Protein AF-A0A0L6WT38-F1 (afdb_monomer_lite)

Secondary structure (DSSP, 8-state):
----PPPPPP---------HHHHHHHTTS--SS-SSSTTTSSTTS-HHHHHHHHHHHHHHHHHHHHHHHHHHHHHHSSS--HHHHHHTS--PPS-----EE-S-TT-SSP-EE--HHHHHHHHHHHHHHHHHTTTTS-HHHHHHHHHHHHHH---PPPHHHHHHHTSPPPHHHHHHHHHHS-TTS---SS---------

Structure (mmCIF, N/CA/C/O backbone):
data_AF-A0A0L6WT38-F1
#
_entry.id   AF-A0A0L6WT38-F1
#
loop_
_atom_site.group_PDB
_atom_site.id
_atom_site.type_symbol
_atom_site.label_atom_id
_atom_site.label_alt_id
_atom_site.label_comp_id
_atom_site.label_asym_id
_atom_site.label_entity_id
_atom_site.label_seq_id
_atom_site.pdbx_PDB_ins_code
_atom_site.Cartn_x
_atom_site.Cartn_y
_atom_site.Cartn_z
_atom_site.occupancy
_atom_site.B_iso_or_equiv
_atom_site.auth_seq_id
_atom_site.auth_comp_id
_atom_site.auth_asym_id
_atom_site.auth_atom_id
_atom_site.pdbx_PDB_model_num
ATOM 1 N N . MET A 1 1 ? 57.069 20.874 -48.179 1.00 45.75 1 MET A N 1
ATOM 2 C CA . MET A 1 1 ? 56.516 20.360 -46.910 1.00 45.75 1 MET A CA 1
ATOM 3 C C . MET A 1 1 ? 56.573 21.471 -45.878 1.00 45.75 1 MET A C 1
ATOM 5 O O . MET A 1 1 ? 57.648 21.687 -45.360 1.00 45.75 1 MET A O 1
ATOM 9 N N . HIS A 1 2 ? 55.486 22.200 -45.630 1.00 37.19 2 HIS A N 1
ATOM 10 C CA . HIS A 1 2 ? 55.285 22.967 -44.392 1.00 37.19 2 HIS A CA 1
ATOM 11 C C . HIS A 1 2 ? 53.802 23.339 -44.335 1.00 37.19 2 HIS A C 1
ATOM 13 O O . HIS A 1 2 ? 53.350 24.235 -45.041 1.00 37.19 2 HIS A O 1
ATOM 19 N N . ALA A 1 3 ? 53.039 22.564 -43.566 1.00 41.69 3 ALA A N 1
ATOM 20 C CA . ALA A 1 3 ? 51.620 22.777 -43.338 1.00 41.69 3 ALA A CA 1
ATOM 21 C C . ALA A 1 3 ? 51.415 23.390 -41.945 1.00 41.69 3 ALA A C 1
ATOM 23 O O . ALA A 1 3 ? 51.929 22.871 -40.959 1.00 41.69 3 ALA A O 1
ATOM 24 N N . LEU A 1 4 ? 50.695 24.514 -41.944 1.00 39.41 4 LEU A N 1
ATOM 25 C CA . LEU A 1 4 ? 49.763 25.040 -40.938 1.00 39.41 4 LEU A CA 1
ATOM 26 C C . LEU A 1 4 ? 50.055 24.758 -39.452 1.00 39.41 4 LEU A C 1
ATOM 28 O O . LEU A 1 4 ? 49.762 23.690 -38.922 1.00 39.41 4 LEU A O 1
ATOM 32 N N . VAL A 1 5 ? 50.517 25.807 -38.766 1.00 50.69 5 VAL A N 1
ATOM 33 C CA . VAL A 1 5 ? 50.502 25.926 -37.303 1.00 50.69 5 VAL A CA 1
ATOM 34 C C . VAL A 1 5 ? 49.126 26.427 -36.854 1.00 50.69 5 VAL A C 1
ATOM 36 O O . VAL A 1 5 ? 48.581 27.390 -37.391 1.00 50.69 5 VAL A O 1
ATOM 39 N N . ILE A 1 6 ? 48.586 25.718 -35.868 1.00 43.34 6 ILE A N 1
ATOM 40 C CA . ILE A 1 6 ? 47.275 25.850 -35.232 1.00 43.34 6 ILE A CA 1
ATOM 41 C C . ILE A 1 6 ? 47.140 27.197 -34.501 1.00 43.34 6 ILE A C 1
ATOM 43 O O . ILE A 1 6 ? 48.012 27.583 -33.723 1.00 43.34 6 ILE A O 1
ATOM 47 N N . GLN A 1 7 ? 46.015 27.884 -34.719 1.00 44.38 7 GLN A N 1
ATOM 48 C CA . GLN A 1 7 ? 45.556 29.008 -33.899 1.00 44.38 7 GLN A CA 1
ATOM 49 C C . GLN A 1 7 ? 45.083 28.496 -32.530 1.00 44.38 7 GLN A C 1
ATOM 51 O O . GLN A 1 7 ? 44.132 27.722 -32.460 1.00 44.38 7 GLN A O 1
ATOM 56 N N . ASN A 1 8 ? 45.709 28.963 -31.447 1.00 44.06 8 ASN A N 1
ATOM 57 C CA . ASN A 1 8 ? 45.186 28.833 -30.085 1.00 44.06 8 ASN A CA 1
ATOM 58 C C . ASN A 1 8 ? 44.597 30.181 -29.649 1.00 44.06 8 ASN A C 1
ATOM 60 O O . ASN A 1 8 ? 45.303 31.188 -29.604 1.00 44.06 8 ASN A O 1
ATOM 64 N N . PHE A 1 9 ? 43.296 30.184 -29.359 1.00 43.75 9 PHE A N 1
ATOM 65 C CA . PHE A 1 9 ? 42.554 31.325 -28.825 1.00 43.75 9 PHE A CA 1
ATOM 66 C C . PHE A 1 9 ? 42.898 31.574 -27.346 1.00 43.75 9 PHE A C 1
ATOM 68 O O . PHE A 1 9 ? 43.049 30.610 -26.590 1.00 43.75 9 PHE A O 1
ATOM 75 N N . PRO A 1 10 ? 42.978 32.843 -26.904 1.00 49.19 10 PRO A N 1
ATOM 76 C CA . PRO A 1 10 ? 43.143 33.173 -25.502 1.00 49.19 10 PRO A CA 1
ATOM 77 C C . PRO A 1 10 ? 41.838 32.964 -24.728 1.00 49.19 10 PRO A C 1
ATOM 79 O O . PRO A 1 10 ? 40.749 33.370 -25.129 1.00 49.19 10 PRO A O 1
ATOM 82 N N . SER A 1 11 ? 42.012 32.331 -23.577 1.00 51.78 11 SER A N 1
ATOM 83 C CA . SER A 1 11 ? 41.116 32.299 -22.435 1.00 51.78 11 SER A CA 1
ATOM 84 C C . SER A 1 11 ? 40.762 33.713 -21.975 1.00 51.78 11 SER A C 1
ATOM 86 O O . SER A 1 11 ? 41.611 34.381 -21.384 1.00 51.78 11 SER A O 1
ATOM 88 N N . ASP A 1 12 ? 39.508 34.121 -22.166 1.00 41.53 12 ASP A N 1
ATOM 89 C CA . ASP A 1 12 ? 38.945 35.262 -21.457 1.00 41.53 12 ASP A CA 1
ATOM 90 C C . ASP A 1 12 ? 37.667 34.903 -20.703 1.00 41.53 12 ASP A C 1
ATOM 92 O O . ASP A 1 12 ? 36.803 34.137 -21.130 1.00 41.53 12 ASP A O 1
ATOM 96 N N . ARG A 1 13 ? 37.646 35.434 -19.487 1.00 50.28 13 ARG A N 1
ATOM 97 C CA . ARG A 1 13 ? 36.791 35.095 -18.362 1.00 50.28 13 ARG A CA 1
ATOM 98 C C . ARG A 1 13 ? 35.374 35.616 -18.589 1.00 50.28 13 ARG A C 1
ATOM 100 O O . ARG A 1 13 ? 35.122 36.802 -18.399 1.00 50.28 13 ARG A O 1
ATOM 107 N N . PHE A 1 14 ? 34.418 34.728 -18.840 1.00 40.91 14 PHE A N 1
ATOM 108 C CA . PHE A 1 14 ? 33.015 35.026 -18.551 1.00 40.91 14 PHE A CA 1
ATOM 109 C C . PHE A 1 14 ? 32.714 34.667 -17.097 1.00 40.91 14 PHE A C 1
ATOM 111 O O . PHE A 1 14 ? 32.331 33.553 -16.751 1.00 40.91 14 PHE A O 1
ATOM 118 N N . SER A 1 15 ? 32.934 35.653 -16.228 1.00 45.47 15 SER A N 1
ATOM 119 C CA . SER A 1 15 ? 32.428 35.663 -14.860 1.00 45.47 15 SER A CA 1
ATOM 120 C C . SER A 1 15 ? 30.909 35.849 -14.905 1.00 45.47 15 SER A C 1
ATOM 122 O O . SER A 1 15 ? 30.411 36.972 -14.893 1.00 45.47 15 SER A O 1
ATOM 124 N N . VAL A 1 16 ? 30.153 34.752 -14.994 1.00 49.44 16 VAL A N 1
ATOM 125 C CA . VAL A 1 16 ? 28.701 34.770 -14.771 1.00 49.44 16 VAL A CA 1
ATOM 126 C C . VAL A 1 16 ? 28.459 34.484 -13.293 1.00 49.44 16 VAL A C 1
ATOM 128 O O . VAL A 1 16 ? 28.041 33.402 -12.892 1.00 49.44 16 VAL A O 1
ATOM 131 N N . ALA A 1 17 ? 28.744 35.479 -12.456 1.00 46.16 17 ALA A N 1
AT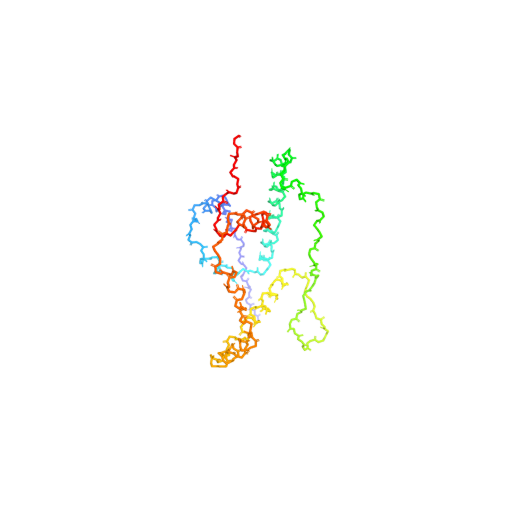OM 132 C CA . ALA A 1 17 ? 28.197 35.537 -11.108 1.00 46.16 17 ALA A CA 1
ATOM 133 C C . ALA A 1 17 ? 26.708 35.904 -11.220 1.00 46.16 17 ALA A C 1
ATOM 135 O O . ALA A 1 17 ? 26.301 37.040 -10.984 1.00 46.16 17 ALA A O 1
ATOM 136 N N . MET A 1 18 ? 25.881 34.944 -11.643 1.00 47.22 18 MET A N 1
ATOM 137 C CA . MET A 1 18 ? 24.440 35.051 -11.462 1.00 47.22 18 MET A CA 1
ATOM 138 C C . MET A 1 18 ? 24.152 34.904 -9.970 1.00 47.22 18 MET A C 1
ATOM 140 O O . MET A 1 18 ? 24.351 33.846 -9.377 1.00 47.22 18 MET A O 1
ATOM 144 N N . ASN A 1 19 ? 23.719 36.008 -9.364 1.00 50.44 19 ASN A N 1
ATOM 145 C CA . ASN A 1 19 ? 23.251 36.086 -7.989 1.00 50.44 19 ASN A CA 1
ATOM 146 C C . ASN A 1 19 ? 22.241 34.962 -7.694 1.00 50.44 19 ASN A C 1
ATOM 148 O O . ASN A 1 19 ? 21.072 35.057 -8.078 1.00 50.44 19 ASN A O 1
ATOM 152 N N . LEU A 1 20 ? 22.669 33.940 -6.941 1.00 51.03 20 LEU A N 1
ATOM 153 C CA . LEU A 1 20 ? 21.794 32.895 -6.387 1.00 51.03 20 LEU A CA 1
ATOM 154 C C . LEU A 1 20 ? 20.618 33.481 -5.576 1.00 51.03 20 LEU A C 1
ATOM 156 O O . LEU A 1 20 ? 19.600 32.817 -5.390 1.00 51.03 20 LEU A O 1
ATOM 160 N N . ASP A 1 21 ? 20.736 34.733 -5.129 1.00 50.84 21 ASP A N 1
ATOM 161 C CA . ASP A 1 21 ? 19.732 35.424 -4.322 1.00 50.84 21 ASP A CA 1
ATOM 162 C C . ASP A 1 21 ? 18.525 35.947 -5.128 1.00 50.84 21 ASP A C 1
ATOM 164 O O . ASP A 1 21 ? 17.452 36.176 -4.572 1.00 50.84 21 ASP A O 1
ATOM 168 N N . VAL A 1 22 ? 18.655 36.097 -6.454 1.00 54.91 22 VAL A N 1
ATOM 169 C CA . VAL A 1 22 ? 17.530 36.499 -7.325 1.00 54.91 22 VAL A CA 1
ATOM 170 C C . VAL A 1 22 ? 16.706 35.279 -7.750 1.00 54.91 22 VAL A C 1
ATOM 172 O O . VAL A 1 22 ? 15.478 35.351 -7.830 1.00 54.91 22 VAL A O 1
ATOM 175 N N . LEU A 1 23 ? 17.357 34.125 -7.934 1.00 52.19 23 LEU A N 1
ATOM 176 C CA . LEU A 1 23 ? 16.679 32.868 -8.265 1.00 52.19 23 LEU A CA 1
ATOM 177 C C . LEU A 1 23 ? 15.902 32.290 -7.070 1.00 52.19 23 LEU A C 1
ATOM 179 O O . LEU A 1 23 ? 14.821 31.736 -7.265 1.00 52.19 23 LEU A O 1
ATOM 183 N N . SER A 1 24 ? 16.375 32.487 -5.832 1.00 57.03 24 SER A N 1
ATOM 184 C CA . SER A 1 24 ? 15.633 32.071 -4.631 1.00 57.03 24 SER A CA 1
ATOM 185 C C . SER A 1 24 ? 14.362 32.907 -4.403 1.00 57.03 24 SER A C 1
ATOM 187 O O . SER A 1 24 ? 13.332 32.364 -4.000 1.00 57.03 24 SER A O 1
ATOM 189 N N . LYS A 1 25 ? 14.396 34.209 -4.729 1.00 50.56 25 LYS A N 1
ATOM 190 C CA . LYS A 1 25 ? 13.254 35.130 -4.580 1.00 50.56 25 LYS A CA 1
ATOM 191 C C . LYS A 1 25 ? 12.190 34.951 -5.666 1.00 50.56 25 LYS A C 1
ATOM 193 O O . LYS A 1 25 ? 11.003 35.067 -5.368 1.00 50.56 25 LYS A O 1
ATOM 198 N N . LEU A 1 26 ? 12.568 34.574 -6.890 1.00 45.59 26 LEU A N 1
ATOM 199 C CA . LEU A 1 26 ? 11.599 34.245 -7.948 1.00 45.59 26 LEU A CA 1
ATOM 200 C C . LEU A 1 26 ? 10.889 32.898 -7.728 1.00 45.59 26 LEU A C 1
ATOM 202 O O . LEU A 1 26 ? 9.782 32.696 -8.225 1.00 45.59 26 LEU A O 1
ATOM 206 N N . GLN A 1 27 ? 11.462 32.001 -6.922 1.00 50.03 27 GLN A N 1
ATOM 207 C CA . GLN A 1 27 ? 10.857 30.705 -6.606 1.00 50.03 27 GLN A CA 1
ATOM 208 C C . GLN A 1 27 ? 9.684 30.797 -5.607 1.00 50.03 27 GLN A C 1
ATOM 210 O O . GLN A 1 27 ? 8.955 29.815 -5.432 1.00 50.03 27 GLN A O 1
ATOM 215 N N . PHE A 1 28 ? 9.467 31.962 -4.980 1.00 46.44 28 PHE A N 1
ATOM 216 C CA . PHE A 1 28 ? 8.419 32.157 -3.972 1.00 46.44 28 PHE A CA 1
ATOM 217 C C . PHE A 1 28 ? 7.107 32.750 -4.524 1.00 46.44 28 PHE A C 1
ATOM 219 O O . PHE A 1 28 ? 6.070 32.591 -3.888 1.00 46.44 28 PHE A O 1
ATOM 226 N N . CYS A 1 29 ? 7.106 33.362 -5.717 1.00 46.22 29 CYS A N 1
ATOM 227 C CA . CYS A 1 29 ? 5.926 34.076 -6.241 1.00 46.22 29 CYS A CA 1
ATOM 228 C C . CYS A 1 29 ? 5.141 33.348 -7.349 1.00 46.22 29 CYS A C 1
ATOM 230 O O . CYS A 1 29 ? 4.104 33.843 -7.776 1.00 46.22 29 CYS A O 1
ATOM 232 N N . LEU A 1 30 ? 5.584 32.175 -7.816 1.00 39.69 30 LEU A N 1
ATOM 233 C CA . LEU A 1 30 ? 4.927 31.444 -8.912 1.00 39.69 30 LEU A CA 1
ATOM 234 C C . LEU A 1 30 ? 4.611 29.994 -8.521 1.00 39.69 30 LEU A C 1
ATOM 236 O O . LEU A 1 30 ? 5.247 29.038 -8.964 1.00 39.69 30 LEU A O 1
ATOM 240 N N . ARG A 1 31 ? 3.582 29.816 -7.693 1.00 48.06 31 ARG A N 1
ATOM 241 C CA . ARG A 1 31 ? 2.834 28.554 -7.583 1.00 48.06 31 ARG A CA 1
ATOM 242 C C . ARG A 1 31 ? 1.357 28.930 -7.714 1.00 48.06 31 ARG A C 1
ATOM 244 O O . ARG A 1 31 ? 0.828 29.481 -6.755 1.00 48.06 31 ARG A O 1
ATOM 251 N N . PRO A 1 32 ? 0.722 28.731 -8.889 1.00 46.59 32 PRO A N 1
ATOM 252 C CA . PRO A 1 32 ? 0.353 27.381 -9.321 1.00 46.59 32 PRO A CA 1
ATOM 253 C C . PRO A 1 32 ? 0.223 27.225 -10.859 1.00 46.59 32 PRO A C 1
ATOM 255 O O . PRO A 1 32 ? -0.876 27.053 -11.373 1.00 46.59 32 PRO A O 1
ATOM 258 N N . PHE A 1 33 ? 1.320 27.276 -11.624 1.00 41.94 33 PHE A N 1
ATOM 259 C CA . PHE A 1 33 ? 1.267 26.966 -13.072 1.00 41.94 33 PHE A CA 1
ATOM 260 C C . PHE A 1 33 ? 2.517 26.230 -13.588 1.00 41.94 33 PHE A C 1
ATOM 262 O O . PHE A 1 33 ? 2.942 26.392 -14.725 1.00 41.94 33 PHE A O 1
ATOM 269 N N . ALA A 1 34 ? 3.151 25.427 -12.730 1.00 46.84 34 ALA A N 1
ATOM 270 C CA . ALA A 1 34 ? 4.440 24.788 -13.009 1.00 46.84 34 ALA A CA 1
ATOM 271 C C . ALA A 1 34 ? 4.356 23.254 -12.970 1.00 46.84 34 ALA A C 1
ATOM 273 O O . ALA A 1 34 ? 5.152 22.609 -12.290 1.00 46.84 34 ALA A O 1
ATOM 274 N N . ILE A 1 35 ? 3.380 22.675 -13.676 1.00 47.69 35 ILE A N 1
ATOM 275 C CA . ILE A 1 35 ? 3.320 21.218 -13.900 1.00 47.69 35 ILE A CA 1
ATOM 276 C C . ILE A 1 35 ? 3.965 20.829 -15.249 1.00 47.69 35 ILE A C 1
ATOM 278 O O . ILE A 1 35 ? 4.360 19.687 -15.407 1.00 47.69 35 ILE A O 1
ATOM 282 N N . GLY A 1 36 ? 4.185 21.764 -16.187 1.00 45.34 36 GLY A N 1
ATOM 283 C CA . GLY A 1 36 ? 4.662 21.417 -17.540 1.00 45.34 36 GLY A CA 1
ATOM 284 C C . GLY A 1 36 ? 6.136 21.683 -17.885 1.00 45.34 36 GLY A C 1
ATOM 285 O O . GLY A 1 36 ? 6.605 21.171 -18.891 1.00 45.34 36 GLY A O 1
ATOM 286 N N . VAL A 1 37 ? 6.880 22.488 -17.112 1.00 45.69 37 VAL A N 1
ATOM 287 C CA . VAL A 1 37 ? 8.208 22.991 -17.560 1.00 45.69 37 VAL A CA 1
ATOM 288 C C . VAL A 1 37 ? 9.393 22.244 -16.936 1.00 45.69 37 VAL A C 1
ATOM 290 O O . VAL A 1 37 ? 10.505 22.309 -17.447 1.00 45.69 37 VAL A O 1
ATOM 293 N N . LYS A 1 38 ? 9.190 21.504 -15.839 1.00 49.62 38 LYS A N 1
ATOM 294 C CA . LYS A 1 38 ? 10.301 20.810 -15.164 1.00 49.62 38 LYS A CA 1
ATOM 295 C C . LYS A 1 38 ? 10.816 19.598 -15.934 1.00 49.62 38 LYS A C 1
ATOM 297 O O . LYS A 1 38 ? 12.005 19.313 -15.849 1.00 49.62 38 LYS A O 1
ATOM 302 N N . ASP A 1 39 ? 9.951 18.946 -16.701 1.00 51.97 39 ASP A N 1
ATOM 303 C CA . ASP A 1 39 ? 10.309 17.702 -17.383 1.00 51.97 39 ASP A CA 1
ATOM 304 C C . ASP A 1 39 ? 11.085 17.961 -18.685 1.00 51.97 39 ASP A C 1
ATOM 306 O O . ASP A 1 39 ? 11.897 17.139 -19.080 1.00 51.97 39 ASP A O 1
ATOM 310 N N . LEU A 1 40 ? 10.932 19.141 -19.300 1.00 53.06 40 LEU A N 1
ATOM 311 C CA . LEU A 1 40 ? 11.589 19.491 -20.569 1.00 53.06 40 LEU A CA 1
ATOM 312 C C . LEU A 1 40 ? 13.032 20.011 -20.432 1.00 53.06 40 LEU A C 1
ATOM 314 O O . LEU A 1 40 ? 13.747 20.053 -21.425 1.00 53.06 40 LEU A O 1
ATOM 318 N N . VAL A 1 41 ? 13.483 20.412 -19.237 1.00 55.12 41 VAL A N 1
ATOM 319 C CA . VAL A 1 41 ? 14.828 21.009 -19.038 1.00 55.12 41 VAL A CA 1
ATOM 320 C C . VAL A 1 41 ? 15.845 19.998 -18.482 1.00 55.12 41 VAL A C 1
ATOM 322 O O . VAL A 1 41 ? 17.038 20.276 -18.420 1.00 55.12 41 VAL A O 1
ATOM 325 N N . LEU A 1 42 ? 15.404 18.801 -18.085 1.00 55.12 42 LEU A N 1
ATOM 326 C CA . LEU A 1 42 ? 16.275 17.796 -17.461 1.00 55.12 42 LEU A CA 1
ATOM 327 C C . LEU A 1 42 ? 16.868 16.778 -18.446 1.00 55.12 42 LEU A C 1
ATOM 329 O O . LEU A 1 42 ? 17.752 16.014 -18.051 1.00 55.12 42 LEU A O 1
ATOM 333 N N . ASP A 1 43 ? 16.449 16.780 -19.710 1.00 59.03 43 ASP A N 1
ATOM 334 C CA . ASP A 1 43 ? 16.934 15.801 -20.690 1.00 59.03 43 ASP A CA 1
ATOM 335 C C . ASP A 1 43 ? 18.335 16.127 -21.237 1.00 59.03 43 ASP A C 1
ATOM 337 O O . ASP A 1 43 ? 19.061 15.212 -21.613 1.00 59.03 43 ASP A O 1
ATOM 341 N N . GLU A 1 44 ? 18.785 17.386 -21.168 1.00 66.31 44 GLU A N 1
ATOM 342 C CA . GLU A 1 44 ? 20.125 17.801 -21.635 1.00 66.31 44 GLU A CA 1
ATOM 343 C C . GLU A 1 44 ? 21.206 17.801 -20.536 1.00 66.31 44 GLU A C 1
ATOM 345 O O . GLU A 1 44 ? 22.371 18.116 -20.782 1.00 66.31 44 GLU A O 1
ATOM 350 N N . VAL A 1 45 ? 20.843 17.453 -19.300 1.00 73.19 45 VAL A N 1
ATOM 351 C CA . VAL A 1 45 ? 21.755 17.494 -18.150 1.00 73.19 45 VAL A CA 1
ATOM 352 C C . VAL A 1 45 ? 22.531 16.179 -18.045 1.00 73.19 45 VAL A C 1
ATOM 354 O O . VAL A 1 45 ? 21.925 15.105 -18.012 1.00 73.19 45 VAL A O 1
ATOM 357 N N . SER A 1 46 ? 23.864 16.273 -17.940 1.00 77.50 46 SER A N 1
ATOM 358 C CA . SER A 1 46 ? 24.764 15.127 -17.731 1.00 77.50 46 SER A CA 1
ATOM 359 C C . SER A 1 46 ? 24.316 14.280 -16.532 1.00 77.50 46 SER A C 1
ATOM 361 O O . SER A 1 46 ? 23.945 14.821 -15.485 1.00 77.50 46 SER A O 1
ATOM 363 N N . ASP A 1 47 ? 24.385 12.954 -16.664 1.00 80.19 47 ASP A N 1
ATOM 364 C CA . ASP A 1 47 ? 23.992 12.000 -15.618 1.00 80.19 47 ASP A CA 1
ATOM 365 C C . ASP A 1 47 ? 24.708 12.262 -14.280 1.00 80.19 47 ASP A C 1
ATOM 367 O O . ASP A 1 47 ? 24.113 12.118 -13.210 1.00 80.19 47 ASP A O 1
ATOM 371 N N . GLU A 1 48 ? 25.946 12.760 -14.330 1.00 81.69 48 GLU A N 1
ATOM 372 C CA . GLU A 1 48 ? 26.724 13.141 -13.145 1.00 81.69 48 GLU A CA 1
ATOM 373 C C . GLU A 1 48 ? 26.073 14.297 -12.367 1.00 81.69 48 GLU A C 1
ATOM 375 O O . GLU A 1 48 ? 26.011 14.296 -11.135 1.00 81.69 48 GLU A O 1
ATOM 380 N N . GLN A 1 49 ? 25.537 15.292 -13.076 1.00 82.12 49 GLN A N 1
ATOM 381 C CA . GLN A 1 49 ? 24.885 16.447 -12.456 1.00 82.12 49 GLN A CA 1
ATOM 382 C C . GLN A 1 49 ? 23.542 16.055 -11.827 1.00 82.12 49 GLN A C 1
ATOM 384 O O . GLN A 1 49 ? 23.195 16.553 -10.750 1.00 82.12 49 GLN A O 1
ATOM 389 N N . LYS A 1 50 ? 22.816 15.117 -12.454 1.00 78.75 50 LYS A N 1
ATOM 390 C CA . LYS A 1 50 ? 21.581 14.535 -11.904 1.00 78.75 50 LYS A CA 1
ATOM 391 C C . LYS A 1 50 ? 21.858 13.803 -10.590 1.00 78.75 50 LYS A C 1
ATOM 393 O O . LYS A 1 50 ? 21.131 14.003 -9.614 1.00 78.75 50 LYS A O 1
ATOM 398 N N . GLU A 1 51 ? 22.939 13.025 -10.530 1.00 83.81 51 GLU A N 1
ATOM 399 C CA . GLU A 1 51 ? 23.345 12.313 -9.315 1.00 83.81 51 GLU A CA 1
ATOM 400 C C . GLU A 1 51 ? 23.721 13.273 -8.173 1.00 83.81 51 GLU A C 1
ATOM 402 O O . GLU A 1 51 ? 23.271 13.103 -7.034 1.00 83.81 51 GLU A O 1
ATOM 407 N N . ILE A 1 52 ? 24.488 14.329 -8.464 1.00 86.25 52 ILE A N 1
ATOM 408 C CA . ILE A 1 52 ? 24.854 15.347 -7.466 1.00 86.25 52 ILE A CA 1
ATOM 409 C C . ILE A 1 52 ? 23.601 16.030 -6.904 1.00 86.25 52 ILE A C 1
ATOM 411 O O . ILE A 1 52 ? 23.448 16.138 -5.682 1.00 86.25 52 ILE A O 1
ATOM 415 N N . PHE A 1 53 ? 22.684 16.464 -7.773 1.00 85.44 53 PHE A N 1
ATOM 416 C CA . PHE A 1 53 ? 21.445 17.118 -7.354 1.00 85.44 53 PHE A CA 1
ATOM 417 C C . PHE A 1 53 ? 20.580 16.198 -6.484 1.00 85.44 53 PHE A C 1
ATOM 419 O O . PHE A 1 53 ? 20.065 16.621 -5.443 1.00 85.44 53 PHE A O 1
ATOM 426 N N . PHE A 1 54 ? 20.470 14.924 -6.862 1.00 80.25 54 PHE A N 1
ATOM 427 C CA . PHE A 1 54 ? 19.749 13.920 -6.089 1.00 80.25 54 PHE A CA 1
ATOM 428 C C . PHE A 1 54 ? 20.347 13.743 -4.688 1.00 80.25 54 PHE A C 1
ATOM 430 O O . PHE A 1 54 ? 19.630 13.841 -3.689 1.00 80.25 54 PHE A O 1
ATOM 437 N N . ASN A 1 55 ? 21.666 13.568 -4.591 1.00 81.81 55 ASN A N 1
ATOM 438 C CA . ASN A 1 55 ? 22.363 13.415 -3.314 1.00 81.81 55 ASN A CA 1
ATOM 439 C C . ASN A 1 55 ? 22.175 14.636 -2.399 1.00 81.81 55 ASN A C 1
ATOM 441 O O . ASN A 1 55 ? 21.950 14.486 -1.193 1.00 81.81 55 ASN A O 1
ATOM 445 N N . LEU A 1 56 ? 22.219 15.849 -2.957 1.00 84.19 56 LEU A N 1
ATOM 446 C CA . LEU A 1 56 ? 21.952 17.083 -2.215 1.00 84.19 56 LEU A CA 1
ATOM 447 C C . LEU A 1 56 ? 20.501 17.155 -1.723 1.00 84.19 56 LEU A C 1
ATOM 449 O O . LEU A 1 56 ? 20.267 17.471 -0.553 1.00 84.19 56 LEU A O 1
ATOM 453 N N . SER A 1 57 ? 19.536 16.807 -2.578 1.00 82.50 57 SER A N 1
ATOM 454 C CA . SER A 1 57 ? 18.116 16.754 -2.213 1.00 82.50 57 SER A CA 1
ATOM 455 C C . SER A 1 57 ? 17.862 15.761 -1.074 1.00 82.50 57 SER A C 1
ATOM 457 O O . SER A 1 57 ? 17.210 16.094 -0.084 1.00 82.50 57 SER A O 1
ATOM 459 N N . GLN A 1 58 ? 18.471 14.574 -1.136 1.00 81.06 58 GLN A N 1
ATOM 460 C CA . GLN A 1 58 ? 18.350 13.553 -0.093 1.00 81.06 58 GLN A CA 1
ATOM 461 C C . GLN A 1 58 ? 18.920 14.008 1.254 1.00 81.06 58 GLN A C 1
ATOM 463 O O . GLN A 1 58 ? 18.308 13.778 2.305 1.00 81.06 58 GLN A O 1
ATOM 468 N N . ARG A 1 59 ? 20.072 14.691 1.243 1.00 82.19 59 ARG A N 1
ATOM 469 C CA . ARG A 1 59 ? 20.671 15.269 2.456 1.00 82.19 59 ARG A CA 1
ATOM 470 C C . ARG A 1 59 ? 19.769 16.333 3.069 1.00 82.19 59 ARG A C 1
ATOM 472 O O . ARG A 1 59 ? 19.533 16.293 4.276 1.00 82.19 59 ARG A O 1
ATOM 479 N N . LYS A 1 60 ? 19.227 17.231 2.242 1.00 86.38 60 LYS A N 1
ATOM 480 C CA . LYS A 1 60 ? 18.307 18.283 2.687 1.00 86.38 60 LYS A CA 1
ATOM 481 C C . LYS A 1 60 ? 17.043 17.692 3.308 1.00 86.38 60 LYS A C 1
ATOM 483 O O . LYS A 1 60 ? 16.757 17.972 4.465 1.00 86.38 60 LYS A O 1
ATOM 488 N N . ASN A 1 61 ? 16.388 16.760 2.614 1.00 80.31 61 ASN A N 1
ATOM 489 C CA . ASN A 1 61 ? 15.207 16.063 3.127 1.00 80.31 61 ASN A CA 1
ATOM 490 C C . ASN A 1 61 ? 15.487 15.355 4.461 1.00 80.31 61 ASN A C 1
ATOM 492 O O . ASN A 1 61 ? 14.636 15.323 5.347 1.00 80.31 61 ASN A O 1
ATOM 496 N N . SER A 1 62 ? 16.677 14.767 4.615 1.00 84.38 62 SER A N 1
ATOM 497 C CA . SER A 1 62 ? 17.075 14.107 5.861 1.00 84.38 62 SER A CA 1
ATOM 498 C C . SER A 1 62 ? 17.280 15.101 7.002 1.00 84.38 62 SER A C 1
ATOM 500 O O . SER A 1 62 ? 16.909 14.795 8.134 1.00 84.38 62 SER A O 1
ATOM 502 N N . SER A 1 63 ? 17.843 16.279 6.720 1.00 90.50 63 SER A N 1
ATOM 503 C CA . SER A 1 63 ? 17.963 17.363 7.700 1.00 90.50 63 SER A CA 1
ATOM 504 C C . SER A 1 63 ? 16.587 17.873 8.119 1.00 90.50 63 SER A C 1
ATOM 506 O O . SER A 1 63 ? 16.265 17.843 9.304 1.00 90.50 63 SER A O 1
ATOM 508 N N . ASP A 1 64 ? 15.738 18.214 7.147 1.00 91.12 64 ASP A N 1
ATOM 509 C CA . ASP A 1 64 ? 14.398 18.757 7.383 1.00 91.12 64 ASP A CA 1
ATOM 510 C C . ASP A 1 64 ? 13.541 17.783 8.210 1.00 91.12 64 ASP A C 1
ATOM 512 O O . ASP A 1 64 ? 12.848 18.179 9.147 1.00 91.12 64 ASP A O 1
ATOM 516 N N . LYS A 1 65 ? 13.637 16.473 7.934 1.00 86.12 65 LYS A N 1
ATOM 517 C CA . LYS A 1 65 ? 12.975 15.430 8.737 1.00 86.12 65 LYS A CA 1
ATOM 518 C C . LYS A 1 65 ? 13.441 15.436 10.191 1.00 86.12 65 LYS A C 1
ATOM 520 O O . LYS A 1 65 ? 12.607 15.334 11.087 1.00 86.12 65 LYS A O 1
ATOM 525 N N . ARG A 1 66 ? 14.750 15.548 10.443 1.00 90.12 66 ARG A N 1
ATOM 526 C CA . ARG A 1 66 ? 15.290 15.590 11.813 1.00 90.12 66 ARG A CA 1
ATOM 527 C C . ARG A 1 66 ? 14.820 16.835 12.549 1.00 90.12 66 ARG A C 1
ATOM 529 O O . ARG A 1 66 ? 14.464 16.737 13.718 1.00 90.12 66 ARG A O 1
ATOM 536 N N . ASP A 1 67 ? 14.795 17.979 11.879 1.00 94.12 67 ASP A N 1
ATOM 537 C CA . ASP A 1 67 ? 14.380 19.233 12.501 1.00 94.12 67 ASP A CA 1
ATOM 538 C C . ASP A 1 67 ? 12.876 19.249 12.788 1.00 94.12 67 ASP A C 1
ATOM 540 O O . ASP A 1 67 ? 12.476 19.609 13.894 1.00 94.12 67 ASP A O 1
ATOM 544 N N . ASN A 1 68 ? 12.051 18.711 11.888 1.00 91.19 68 ASN A N 1
ATOM 545 C CA . ASN A 1 68 ? 10.628 18.490 12.154 1.00 91.19 68 ASN A CA 1
ATOM 546 C C . ASN A 1 68 ? 10.396 17.544 13.339 1.00 91.19 68 ASN A C 1
ATOM 548 O O . ASN A 1 68 ? 9.522 17.805 14.163 1.00 91.19 68 ASN A O 1
ATOM 552 N N . ILE A 1 69 ? 11.190 16.474 13.470 1.00 89.56 69 ILE A N 1
ATOM 553 C CA . ILE A 1 69 ? 11.124 15.580 14.636 1.00 89.56 69 ILE A CA 1
ATOM 554 C C . ILE A 1 69 ? 11.486 16.339 15.917 1.00 89.56 69 ILE A C 1
ATOM 556 O O . ILE A 1 69 ? 10.783 16.192 16.910 1.00 89.56 69 ILE A O 1
ATOM 560 N N . LYS A 1 70 ? 12.525 17.186 15.911 1.00 93.50 70 LYS A N 1
ATOM 561 C CA . LYS A 1 70 ? 12.889 18.009 17.081 1.00 93.50 70 LYS A CA 1
ATOM 562 C C . LYS A 1 70 ? 11.783 18.992 17.457 1.00 93.50 70 LYS A C 1
ATOM 564 O O . LYS A 1 70 ? 11.466 19.112 18.635 1.00 93.50 70 LYS A O 1
ATOM 569 N N . ILE A 1 71 ? 11.205 19.684 16.472 1.00 93.56 71 ILE A N 1
ATOM 570 C CA . ILE A 1 71 ? 10.099 20.628 16.683 1.00 93.56 71 ILE A CA 1
ATOM 571 C C . ILE A 1 71 ? 8.906 19.887 17.280 1.00 93.56 71 ILE A C 1
ATOM 573 O O . ILE A 1 71 ? 8.391 20.296 18.316 1.00 93.56 71 ILE A O 1
ATOM 577 N N . LYS A 1 72 ? 8.523 18.753 16.686 1.00 89.62 72 LYS A N 1
ATOM 578 C CA . LYS A 1 72 ? 7.428 17.927 17.191 1.00 89.62 72 LYS A CA 1
ATOM 579 C C . LYS A 1 72 ? 7.704 17.423 18.601 1.00 89.62 72 LYS A C 1
ATOM 581 O O . LYS A 1 72 ? 6.844 17.535 19.457 1.00 89.62 72 LYS A O 1
ATOM 586 N N . ASN A 1 73 ? 8.917 16.956 18.875 1.00 91.88 73 ASN A N 1
ATOM 587 C CA . ASN A 1 73 ? 9.309 16.518 20.209 1.00 91.88 73 ASN A CA 1
ATOM 588 C C . ASN A 1 73 ? 9.270 17.659 21.236 1.00 91.88 73 ASN A C 1
ATOM 590 O O . ASN A 1 73 ? 8.954 17.421 22.392 1.00 91.88 73 ASN A O 1
ATOM 594 N N . ARG A 1 74 ? 9.572 18.896 20.826 1.00 93.31 74 ARG A N 1
ATOM 595 C CA . ARG A 1 74 ? 9.482 20.074 21.698 1.00 93.31 74 ARG A CA 1
ATOM 596 C C . ARG A 1 74 ? 8.034 20.464 22.002 1.00 93.31 74 ARG A C 1
ATOM 598 O O . ARG A 1 74 ? 7.766 20.891 23.113 1.00 93.31 74 ARG A O 1
ATOM 605 N N . ILE A 1 75 ? 7.133 20.350 21.027 1.00 92.38 75 ILE A N 1
ATOM 606 C CA . ILE A 1 75 ? 5.711 20.699 21.191 1.00 92.38 75 ILE A CA 1
ATOM 607 C C . ILE A 1 75 ? 4.969 19.592 21.955 1.00 92.38 75 ILE A C 1
ATOM 609 O O . ILE A 1 75 ? 4.260 19.863 22.917 1.00 92.38 75 ILE A O 1
ATOM 613 N N . ASP A 1 76 ? 5.167 18.340 21.547 1.00 91.50 76 ASP A N 1
ATOM 614 C CA . ASP A 1 76 ? 4.375 17.191 21.994 1.00 91.50 76 ASP A CA 1
ATOM 615 C C . ASP A 1 76 ? 5.049 16.391 23.124 1.00 91.50 76 ASP A C 1
ATOM 617 O O . ASP A 1 76 ? 4.423 15.510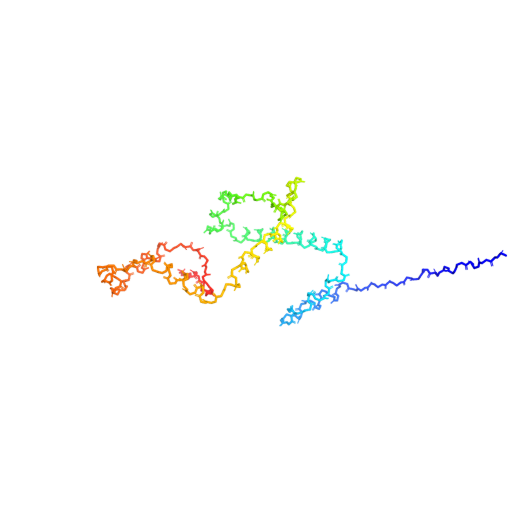 23.713 1.00 91.50 76 ASP A O 1
ATOM 621 N N . GLY A 1 77 ? 6.329 16.640 23.422 1.00 90.12 77 GLY A N 1
ATOM 622 C CA . GLY A 1 77 ? 7.121 15.817 24.346 1.00 90.12 77 GLY A CA 1
ATOM 623 C C . GLY A 1 77 ? 6.690 15.907 25.809 1.00 90.12 77 GLY A C 1
ATOM 624 O O . GLY A 1 77 ? 6.902 14.955 26.559 1.00 90.12 77 GLY A O 1
ATOM 625 N N . GLU A 1 78 ? 6.061 17.014 26.204 1.00 89.06 78 GLU A N 1
ATOM 626 C CA . GLU A 1 78 ? 5.560 17.235 27.568 1.00 89.06 78 GLU A CA 1
ATOM 627 C C . GLU A 1 78 ? 4.102 16.775 27.743 1.00 89.06 78 GLU A C 1
ATOM 629 O O . GLU A 1 78 ? 3.658 16.527 28.862 1.00 89.06 78 GLU A O 1
ATOM 634 N N . THR A 1 79 ? 3.354 16.610 26.643 1.00 88.44 79 THR A N 1
ATOM 635 C CA . THR A 1 79 ? 1.931 16.242 26.679 1.00 88.44 79 THR A CA 1
ATOM 636 C C . THR A 1 79 ? 1.745 14.754 26.382 1.00 88.44 79 THR A C 1
ATOM 638 O O . THR A 1 79 ? 2.250 14.235 25.386 1.00 88.44 79 THR A O 1
ATOM 641 N N . MET A 1 80 ? 0.953 14.056 27.206 1.00 85.94 80 MET A N 1
ATOM 642 C CA . MET A 1 80 ? 0.521 12.678 26.936 1.00 85.94 80 MET A CA 1
ATOM 643 C C . MET A 1 80 ? -0.340 12.623 25.670 1.00 85.94 80 MET A C 1
ATOM 645 O O . MET A 1 80 ? -1.555 12.795 25.700 1.00 85.94 80 MET A O 1
ATOM 649 N N . CYS A 1 81 ? 0.309 12.387 24.535 1.00 86.19 81 CYS A N 1
ATOM 650 C CA . CYS A 1 81 ? -0.309 12.353 23.219 1.00 86.19 81 CYS A CA 1
ATOM 651 C C . CYS A 1 81 ? 0.054 11.061 22.468 1.00 86.19 81 CYS A C 1
ATOM 653 O O . CYS A 1 81 ? 0.911 10.272 22.883 1.00 86.19 81 CYS A O 1
ATOM 655 N N . LYS A 1 82 ? -0.577 10.841 21.306 1.00 82.56 82 LYS A N 1
ATOM 656 C CA . LYS A 1 82 ? -0.299 9.677 20.447 1.00 82.56 82 LYS A CA 1
ATOM 657 C C . LYS A 1 82 ? 1.188 9.561 20.092 1.00 82.56 82 LYS A C 1
ATOM 659 O O . LYS A 1 82 ? 1.703 8.444 20.073 1.00 82.56 82 LYS A O 1
ATOM 664 N N . TYR A 1 83 ? 1.868 10.686 19.851 1.00 84.06 83 TYR A N 1
ATOM 665 C CA . TYR A 1 83 ? 3.308 10.717 19.569 1.00 84.06 83 TYR A CA 1
ATOM 666 C C . TYR A 1 83 ? 4.110 10.050 20.697 1.00 84.06 83 TYR A C 1
ATOM 668 O O . TYR A 1 83 ? 4.914 9.161 20.422 1.00 84.06 83 TYR A O 1
ATOM 676 N N . TRP A 1 84 ? 3.793 10.359 21.955 1.00 87.44 84 TRP A N 1
ATOM 677 C CA . TRP A 1 84 ? 4.433 9.764 23.131 1.00 87.44 84 TRP A CA 1
ATOM 678 C C . TRP A 1 84 ? 4.248 8.241 23.196 1.00 87.44 84 TRP A C 1
ATOM 680 O O . TRP A 1 84 ? 5.207 7.494 23.378 1.00 87.44 84 TRP A O 1
ATOM 690 N N . THR A 1 85 ? 3.029 7.750 22.939 1.00 85.56 85 THR A N 1
ATOM 691 C CA . THR A 1 85 ? 2.754 6.297 22.911 1.00 85.56 85 THR A CA 1
ATOM 692 C C . THR A 1 85 ? 3.443 5.563 21.759 1.00 85.56 85 THR A C 1
ATOM 694 O O . THR A 1 85 ? 3.588 4.343 21.807 1.00 85.56 85 THR A O 1
ATOM 697 N N . GLN A 1 86 ? 3.827 6.275 20.696 1.00 83.56 86 GLN A N 1
ATOM 698 C CA . GLN A 1 86 ? 4.548 5.716 19.553 1.00 83.56 86 GLN A CA 1
ATOM 699 C C . GLN A 1 86 ? 6.064 5.784 19.731 1.00 83.56 86 GLN A C 1
ATOM 701 O O . GLN A 1 86 ? 6.753 4.911 19.214 1.00 83.56 86 GLN A O 1
ATOM 706 N N . PHE A 1 87 ? 6.574 6.762 20.482 1.00 84.56 87 PHE A N 1
ATOM 707 C CA . PHE A 1 87 ? 8.007 6.998 20.668 1.00 84.56 87 PHE A CA 1
ATOM 708 C C . PHE A 1 87 ? 8.754 5.782 21.242 1.00 84.56 87 PHE A C 1
ATOM 710 O O . PHE A 1 87 ? 9.878 5.505 20.840 1.00 84.56 87 PHE A O 1
ATOM 717 N N . GLY A 1 88 ? 8.116 5.019 22.137 1.00 80.50 88 GLY A N 1
ATOM 718 C CA . GLY A 1 88 ? 8.684 3.798 22.724 1.00 80.50 88 GLY A CA 1
ATOM 719 C C . GLY A 1 88 ? 8.363 2.499 21.977 1.00 80.50 88 GLY A C 1
ATOM 720 O O . GLY A 1 88 ? 8.829 1.436 22.382 1.00 80.50 88 GLY A O 1
ATOM 721 N N . LYS A 1 89 ? 7.551 2.540 20.913 1.00 86.00 89 LYS A N 1
ATOM 722 C CA . LYS A 1 89 ? 7.234 1.334 20.138 1.00 86.00 89 LYS A CA 1
ATOM 723 C C . LYS A 1 89 ? 8.405 1.036 19.215 1.00 86.00 89 LYS A C 1
ATOM 725 O O . LYS A 1 89 ? 8.731 1.849 18.353 1.00 86.00 89 LYS A O 1
ATOM 730 N N . SER A 1 90 ? 9.012 -0.140 19.363 1.00 82.00 90 SER A N 1
ATOM 731 C CA . SER A 1 90 ? 9.962 -0.636 18.375 1.00 82.00 90 SER A CA 1
ATOM 732 C C . SER A 1 90 ? 9.239 -0.748 17.034 1.00 82.00 90 SER A C 1
ATOM 734 O O . SER A 1 90 ? 8.340 -1.566 16.841 1.00 82.00 90 SER A O 1
ATOM 736 N N . ALA A 1 91 ? 9.601 0.123 16.097 1.00 79.31 91 ALA A N 1
ATOM 737 C CA . ALA A 1 91 ? 9.200 -0.047 14.717 1.00 79.31 91 ALA A CA 1
ATOM 738 C C . ALA A 1 91 ? 10.028 -1.208 14.169 1.00 79.31 91 ALA A C 1
ATOM 740 O O . ALA A 1 91 ? 11.160 -1.008 13.731 1.00 79.31 91 ALA A O 1
ATOM 741 N N . THR A 1 92 ? 9.493 -2.430 14.241 1.00 79.56 92 THR A N 1
ATOM 742 C CA . THR A 1 92 ? 10.063 -3.540 13.479 1.00 79.56 92 THR A CA 1
ATOM 743 C C . THR A 1 92 ? 10.052 -3.093 12.021 1.00 79.56 92 THR A C 1
ATOM 745 O O . THR A 1 92 ? 8.964 -2.793 11.516 1.00 79.56 92 THR A O 1
ATOM 748 N N . PRO A 1 93 ? 11.216 -2.949 11.361 1.00 77.75 93 PRO A N 1
ATOM 749 C CA . PRO A 1 93 ? 11.233 -2.566 9.963 1.00 77.75 93 PRO A CA 1
ATOM 750 C C . PRO A 1 93 ? 10.405 -3.605 9.216 1.00 77.75 93 PRO A C 1
ATOM 752 O O . PRO A 1 93 ? 10.633 -4.807 9.353 1.00 77.75 93 PRO A O 1
ATOM 755 N N . TRP A 1 94 ? 9.379 -3.141 8.509 1.00 72.31 94 TRP A N 1
ATOM 756 C CA . TRP A 1 94 ? 8.624 -4.011 7.620 1.00 72.31 94 TRP A CA 1
ATOM 757 C C . TRP A 1 94 ? 9.631 -4.528 6.592 1.00 72.31 94 TRP A C 1
ATOM 759 O O . TRP A 1 94 ? 10.440 -3.736 6.112 1.00 72.31 94 TRP A O 1
ATOM 769 N N . ASP A 1 95 ? 9.625 -5.844 6.388 1.00 76.62 95 ASP A N 1
ATOM 770 C CA . ASP A 1 95 ? 10.608 -6.659 5.663 1.00 76.62 95 ASP A CA 1
ATOM 771 C C . ASP A 1 95 ? 11.581 -5.867 4.763 1.00 76.62 95 ASP A C 1
ATOM 773 O O . ASP A 1 95 ? 11.181 -5.205 3.799 1.00 76.62 95 ASP A O 1
ATOM 777 N N . LEU A 1 96 ? 12.875 -5.893 5.100 1.00 85.06 96 LEU A N 1
ATOM 778 C CA . LEU A 1 96 ? 13.889 -5.130 4.373 1.00 85.06 96 LEU A CA 1
ATOM 779 C C . LEU A 1 96 ? 14.181 -5.810 3.034 1.00 85.06 96 LEU A C 1
ATOM 781 O O . LEU A 1 96 ? 14.861 -6.833 2.968 1.00 85.06 96 LEU A O 1
ATOM 785 N N . ILE A 1 97 ? 13.721 -5.201 1.943 1.00 90.44 97 ILE A N 1
ATOM 786 C CA . ILE A 1 97 ? 14.075 -5.642 0.593 1.00 90.44 97 ILE A CA 1
ATOM 787 C C . ILE A 1 97 ? 15.512 -5.192 0.308 1.00 90.44 97 ILE A C 1
ATOM 789 O O . ILE A 1 97 ? 15.756 -4.029 -0.003 1.00 90.44 97 ILE A O 1
ATOM 793 N N . TYR A 1 98 ? 16.468 -6.114 0.426 1.00 93.56 98 TYR A N 1
ATOM 794 C CA . TYR A 1 98 ? 17.889 -5.820 0.210 1.00 93.56 98 TYR A CA 1
ATOM 795 C C . TYR A 1 98 ? 18.240 -5.551 -1.255 1.00 93.56 98 TYR A C 1
ATOM 797 O O . TYR A 1 98 ? 19.095 -4.714 -1.535 1.00 93.56 98 TYR A O 1
ATOM 805 N N . ALA A 1 99 ? 17.608 -6.277 -2.180 1.00 94.19 99 ALA A N 1
ATOM 806 C CA . ALA A 1 99 ? 17.907 -6.190 -3.601 1.00 94.19 99 ALA A CA 1
ATOM 807 C C . ALA A 1 99 ? 16.727 -6.657 -4.457 1.00 94.19 99 ALA A C 1
ATOM 809 O O . ALA A 1 99 ? 15.975 -7.545 -4.053 1.00 94.19 99 ALA A O 1
ATOM 810 N N . ILE A 1 100 ? 16.600 -6.102 -5.664 1.00 94.69 100 ILE A N 1
ATOM 811 C CA . ILE A 1 100 ? 15.629 -6.560 -6.670 1.00 94.69 100 ILE A CA 1
ATOM 812 C C . ILE A 1 100 ? 16.371 -7.289 -7.791 1.00 94.69 100 ILE A C 1
ATOM 814 O O . ILE A 1 100 ? 17.415 -6.838 -8.267 1.00 94.69 100 ILE A O 1
ATOM 818 N N . LYS A 1 101 ? 15.843 -8.444 -8.208 1.00 93.44 101 LYS A N 1
ATOM 819 C CA . LYS A 1 101 ? 16.359 -9.197 -9.357 1.00 93.44 101 LYS A CA 1
ATOM 820 C C . LYS A 1 101 ? 16.102 -8.402 -10.641 1.00 93.44 101 LYS A C 1
ATOM 822 O O . LYS A 1 101 ? 14.995 -7.924 -10.846 1.00 93.44 101 LYS A O 1
ATOM 827 N N . LYS A 1 102 ? 17.107 -8.282 -11.513 1.00 90.50 102 LYS A N 1
ATOM 828 C CA . LYS A 1 102 ? 16.938 -7.637 -12.826 1.00 90.50 102 LYS A CA 1
ATOM 829 C C . LYS A 1 102 ? 16.162 -8.558 -13.773 1.00 90.50 102 LYS A C 1
ATOM 831 O O . LYS A 1 102 ? 16.436 -9.758 -13.815 1.00 90.50 102 LYS A O 1
ATOM 836 N N . ASP A 1 103 ? 15.247 -7.989 -14.556 1.00 75.50 103 ASP A N 1
ATOM 837 C CA . ASP A 1 103 ? 14.268 -8.695 -15.406 1.00 75.50 103 ASP A CA 1
ATOM 838 C C . ASP A 1 103 ? 14.851 -9.382 -16.654 1.00 75.50 103 ASP A C 1
ATOM 840 O O . ASP A 1 103 ? 14.156 -9.549 -17.650 1.00 75.50 103 ASP A O 1
ATOM 844 N N . ASN A 1 104 ? 16.118 -9.805 -16.635 1.00 75.56 104 ASN A N 1
ATOM 845 C CA . ASN A 1 104 ? 16.683 -10.583 -17.734 1.00 75.56 104 ASN A CA 1
ATOM 846 C C . ASN A 1 104 ? 16.714 -12.080 -17.370 1.00 75.56 104 ASN A C 1
ATOM 848 O O . ASN A 1 104 ? 17.674 -12.528 -16.737 1.00 75.56 104 ASN A O 1
ATOM 852 N N . PRO A 1 105 ? 15.662 -12.858 -17.705 1.00 67.62 105 PRO A N 1
ATOM 853 C CA . PRO A 1 105 ? 15.561 -14.266 -17.326 1.00 67.62 105 PRO A CA 1
ATOM 854 C C . PRO A 1 105 ? 16.606 -15.154 -18.014 1.00 67.62 105 PRO A C 1
ATOM 856 O O . PRO A 1 105 ? 16.917 -16.220 -17.489 1.00 67.62 105 PRO A O 1
ATOM 859 N N . GLU A 1 106 ? 17.163 -14.719 -19.146 1.00 78.19 106 GLU A N 1
ATOM 860 C CA . GLU A 1 106 ? 18.102 -15.506 -19.955 1.00 78.19 106 GLU A CA 1
ATOM 861 C C . GLU A 1 106 ? 19.572 -15.269 -19.580 1.00 78.19 106 GLU A C 1
ATOM 863 O O . GLU A 1 106 ? 20.445 -16.061 -19.936 1.00 78.19 106 GLU A O 1
ATOM 868 N N . GLN A 1 107 ? 19.876 -14.208 -18.825 1.00 75.25 107 GLN A N 1
ATOM 869 C CA . GLN A 1 107 ? 21.244 -13.929 -18.394 1.00 75.25 107 GLN A CA 1
ATOM 870 C C . GLN A 1 107 ? 21.607 -14.738 -17.145 1.00 75.25 107 GLN A C 1
ATOM 872 O O . GLN A 1 107 ? 21.176 -14.441 -16.030 1.00 75.25 107 GLN A O 1
ATOM 877 N N . GLN A 1 108 ? 22.473 -15.734 -17.331 1.00 81.94 108 GLN A N 1
ATOM 878 C CA . GLN A 1 108 ? 23.254 -16.328 -16.249 1.00 81.94 108 GLN A CA 1
ATOM 879 C C . GLN A 1 108 ? 24.637 -15.652 -16.200 1.00 81.94 108 GLN A C 1
ATOM 881 O O . GLN A 1 108 ? 25.275 -15.518 -17.246 1.00 81.94 108 GLN A O 1
ATOM 886 N N . PRO A 1 109 ? 25.131 -15.216 -15.025 1.00 85.50 109 PRO A N 1
ATOM 887 C CA . PRO A 1 109 ? 24.539 -15.343 -13.689 1.00 85.50 109 PRO A CA 1
ATOM 888 C C . PRO A 1 109 ? 23.444 -14.302 -13.393 1.00 85.50 109 PRO A C 1
ATOM 890 O O . PRO A 1 109 ? 23.448 -13.200 -13.943 1.00 85.50 109 PRO A O 1
ATOM 893 N N . LEU A 1 110 ? 22.548 -14.641 -12.456 1.00 89.00 110 LEU A N 1
ATOM 894 C CA . LEU A 1 110 ? 21.517 -13.740 -11.931 1.00 89.00 110 LEU A CA 1
ATOM 895 C C . LEU A 1 110 ? 22.147 -12.438 -11.417 1.00 89.00 110 LEU A C 1
ATOM 897 O O . LEU A 1 110 ? 23.040 -12.464 -10.569 1.00 89.00 110 LEU A O 1
ATOM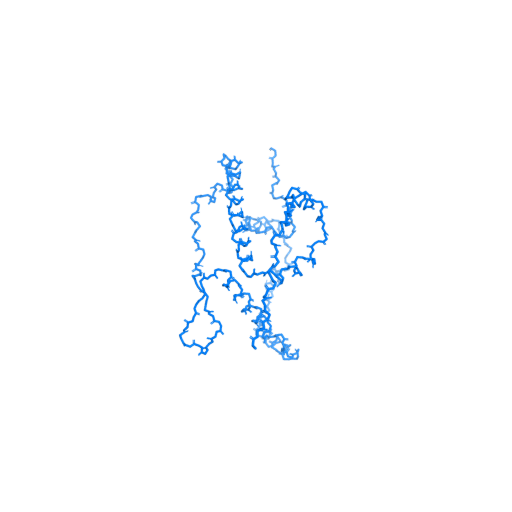 901 N N . ARG A 1 111 ? 21.663 -11.295 -11.910 1.00 90.81 111 ARG A N 1
ATOM 902 C CA . ARG A 1 111 ? 22.098 -9.967 -11.460 1.00 90.81 111 ARG A CA 1
ATOM 903 C C . ARG A 1 111 ? 21.039 -9.333 -10.567 1.00 90.81 111 ARG A C 1
ATOM 905 O O . ARG A 1 111 ? 19.851 -9.338 -10.893 1.00 90.81 111 ARG A O 1
ATOM 912 N N . TYR A 1 112 ? 21.498 -8.741 -9.474 1.00 94.56 112 TYR A N 1
ATOM 913 C CA . TYR A 1 112 ? 20.671 -8.028 -8.508 1.00 94.56 112 TYR A CA 1
ATOM 914 C C . TYR A 1 112 ? 21.003 -6.534 -8.534 1.00 94.56 112 TYR A C 1
ATOM 916 O O . TYR A 1 112 ? 22.114 -6.139 -8.895 1.00 94.56 112 TYR A O 1
ATOM 924 N N . GLU A 1 113 ? 20.021 -5.702 -8.206 1.00 94.69 113 GLU A N 1
ATOM 925 C CA . GLU A 1 113 ? 20.181 -4.263 -8.027 1.00 94.69 113 GLU A CA 1
ATOM 926 C C . GLU A 1 113 ? 20.016 -3.910 -6.553 1.00 94.69 113 GLU A C 1
ATOM 928 O O . GLU A 1 113 ? 18.990 -4.237 -5.957 1.00 94.69 113 GLU A O 1
ATOM 933 N N . ASN A 1 114 ? 21.025 -3.234 -6.003 1.00 95.19 114 ASN A N 1
ATOM 934 C CA . ASN A 1 114 ? 21.061 -2.799 -4.604 1.00 95.19 114 ASN A CA 1
ATOM 935 C C . ASN A 1 114 ? 20.865 -1.280 -4.486 1.00 95.19 114 ASN A C 1
ATOM 937 O O . ASN A 1 114 ? 20.653 -0.762 -3.390 1.00 95.19 114 ASN A O 1
ATOM 941 N N . ASN A 1 115 ? 20.981 -0.535 -5.593 1.00 91.19 115 ASN A N 1
ATOM 942 C CA . ASN A 1 115 ? 20.726 0.896 -5.579 1.00 91.19 115 ASN A CA 1
ATOM 943 C C . ASN A 1 115 ? 19.214 1.135 -5.456 1.00 91.19 115 ASN A C 1
ATOM 945 O O . ASN A 1 115 ? 18.454 0.806 -6.367 1.00 91.19 115 ASN A O 1
ATOM 949 N N . SER A 1 116 ? 18.786 1.740 -4.346 1.00 88.62 116 SER A N 1
ATOM 950 C CA . SER A 1 116 ? 17.370 1.949 -4.019 1.00 88.62 116 SER A CA 1
ATOM 951 C C . SER A 1 116 ? 16.596 2.738 -5.078 1.00 88.62 116 SER A C 1
ATOM 953 O O . SER A 1 116 ? 15.413 2.474 -5.286 1.00 88.62 116 SER A O 1
ATOM 955 N N . HIS A 1 117 ? 17.251 3.662 -5.787 1.00 86.19 117 HIS A N 1
ATOM 956 C CA . HIS A 1 117 ? 16.630 4.402 -6.883 1.00 86.19 117 HIS A CA 1
ATOM 957 C C . HIS A 1 117 ? 16.301 3.472 -8.050 1.00 86.19 117 HIS A C 1
ATOM 959 O O . HIS A 1 117 ? 15.157 3.388 -8.489 1.00 86.19 117 HIS A O 1
ATOM 965 N N . ARG A 1 118 ? 17.296 2.705 -8.500 1.00 89.75 118 ARG A N 1
ATOM 966 C CA . ARG A 1 118 ? 17.117 1.744 -9.592 1.00 89.75 118 ARG A CA 1
ATOM 967 C C . ARG A 1 118 ? 16.168 0.615 -9.203 1.00 89.75 118 ARG A C 1
ATOM 969 O O . ARG A 1 118 ? 15.408 0.149 -10.039 1.00 89.75 118 ARG A O 1
ATOM 976 N N . MET A 1 119 ? 16.155 0.204 -7.935 1.00 93.31 119 MET A N 1
ATOM 977 C CA . MET A 1 119 ? 15.154 -0.727 -7.409 1.00 93.31 119 MET A CA 1
ATOM 978 C C . MET A 1 119 ? 13.734 -0.164 -7.548 1.00 93.31 119 MET A C 1
ATOM 980 O O . MET A 1 119 ? 12.841 -0.876 -7.998 1.00 93.31 119 MET A O 1
ATOM 984 N N . ALA A 1 120 ? 13.518 1.112 -7.213 1.00 91.69 120 ALA A N 1
ATOM 985 C CA . ALA A 1 120 ? 12.215 1.752 -7.377 1.00 91.69 120 ALA A CA 1
ATOM 986 C C . ALA A 1 120 ? 11.795 1.839 -8.854 1.00 91.69 120 ALA A C 1
ATOM 988 O O . ALA A 1 120 ? 10.632 1.598 -9.173 1.00 91.69 120 ALA A O 1
ATOM 989 N N . GLU A 1 121 ? 12.732 2.126 -9.760 1.00 92.62 121 GLU A N 1
ATOM 990 C CA . GLU A 1 121 ? 12.481 2.120 -11.206 1.00 92.62 121 GLU A CA 1
ATOM 991 C C . GLU A 1 121 ? 12.136 0.723 -11.731 1.00 92.62 121 GLU A C 1
ATOM 993 O O . GLU A 1 121 ? 11.148 0.573 -12.447 1.00 92.62 121 GLU A O 1
ATOM 998 N N . LEU A 1 122 ? 12.896 -0.303 -11.332 1.00 93.88 122 LEU A N 1
ATOM 999 C CA . LEU A 1 122 ? 12.619 -1.699 -11.681 1.00 93.88 122 LEU A CA 1
ATOM 1000 C C . LEU A 1 122 ? 11.236 -2.126 -11.183 1.00 93.88 122 LEU A C 1
ATOM 1002 O O . LEU A 1 122 ? 10.435 -2.634 -11.960 1.00 93.88 122 LEU A O 1
ATOM 1006 N N . ALA A 1 123 ? 10.913 -1.846 -9.918 1.00 93.69 123 ALA A N 1
ATOM 1007 C CA . ALA A 1 123 ? 9.600 -2.149 -9.356 1.00 93.69 123 ALA A CA 1
ATOM 1008 C C . ALA A 1 123 ? 8.475 -1.404 -10.094 1.00 93.69 123 ALA A C 1
ATOM 1010 O O . ALA A 1 123 ? 7.433 -1.988 -10.396 1.00 93.69 123 ALA A O 1
ATOM 1011 N N . ARG A 1 124 ? 8.683 -0.122 -10.427 1.00 94.06 124 ARG A N 1
ATOM 1012 C CA . ARG A 1 124 ? 7.726 0.680 -11.201 1.00 94.06 124 ARG A CA 1
ATOM 1013 C C . ARG A 1 124 ? 7.473 0.064 -12.573 1.00 94.06 124 ARG A C 1
ATOM 1015 O O . ARG A 1 124 ? 6.312 -0.062 -12.957 1.00 94.06 124 ARG A O 1
ATOM 1022 N N . ASN A 1 125 ? 8.529 -0.293 -13.298 1.00 93.75 125 ASN A N 1
ATOM 1023 C CA . ASN A 1 125 ? 8.423 -0.883 -14.630 1.00 93.75 125 ASN A CA 1
ATOM 1024 C C . ASN A 1 125 ? 7.722 -2.239 -14.561 1.00 93.75 125 ASN A C 1
ATOM 1026 O O . ASN A 1 125 ? 6.710 -2.418 -15.229 1.00 93.75 125 ASN A O 1
ATOM 1030 N N . TYR A 1 126 ? 8.145 -3.113 -13.645 1.00 93.31 126 TYR A N 1
ATOM 1031 C CA . TYR A 1 126 ? 7.500 -4.401 -13.400 1.00 93.31 126 TYR A CA 1
ATOM 1032 C C . TYR A 1 126 ? 5.991 -4.261 -13.154 1.00 93.31 126 TYR A C 1
ATOM 1034 O O . TYR A 1 126 ? 5.184 -4.946 -13.780 1.00 93.31 126 TYR A O 1
ATOM 1042 N N . HIS A 1 127 ? 5.577 -3.342 -12.275 1.00 93.31 127 HIS A N 1
ATOM 1043 C CA . HIS A 1 127 ? 4.157 -3.126 -11.998 1.00 93.31 127 HIS A CA 1
ATOM 1044 C C . HIS A 1 127 ? 3.406 -2.500 -13.174 1.00 93.31 127 HIS A C 1
ATOM 1046 O O . HIS A 1 127 ? 2.258 -2.872 -13.417 1.00 93.31 127 HIS A O 1
ATOM 1052 N N . LYS A 1 128 ? 4.028 -1.579 -13.916 1.00 93.12 128 LYS A N 1
ATOM 1053 C CA . LYS A 1 128 ? 3.439 -0.983 -15.121 1.00 93.12 128 LYS A CA 1
ATOM 1054 C C . LYS A 1 128 ? 3.208 -2.048 -16.193 1.00 93.12 128 LYS A C 1
ATOM 1056 O O . LYS A 1 128 ? 2.124 -2.107 -16.769 1.00 93.12 128 LYS A O 1
ATOM 1061 N N . ASP A 1 129 ? 4.186 -2.918 -16.402 1.00 92.19 129 ASP A N 1
ATOM 1062 C CA . ASP A 1 129 ? 4.111 -4.011 -17.365 1.00 92.19 129 ASP A CA 1
ATOM 1063 C C . ASP A 1 129 ? 3.073 -5.041 -16.926 1.00 92.19 129 ASP A C 1
ATOM 1065 O O . ASP A 1 129 ? 2.233 -5.442 -17.726 1.00 92.19 129 ASP A O 1
ATOM 1069 N N . LEU A 1 130 ? 3.028 -5.388 -15.636 1.00 92.44 130 LEU A N 1
ATOM 1070 C CA . LEU A 1 130 ? 2.008 -6.274 -15.075 1.00 92.44 130 LEU A CA 1
ATOM 1071 C C . LEU A 1 130 ? 0.587 -5.716 -15.252 1.00 92.44 130 LEU A C 1
ATOM 1073 O O . LEU A 1 130 ? -0.329 -6.464 -15.590 1.00 92.44 130 LEU A O 1
ATOM 1077 N N . GLN A 1 131 ? 0.404 -4.409 -15.047 1.00 90.12 131 GLN A N 1
ATOM 1078 C CA . GLN A 1 131 ? -0.879 -3.730 -15.248 1.00 90.12 131 GLN A CA 1
ATOM 1079 C C . GLN A 1 131 ? -1.280 -3.657 -16.723 1.00 90.12 131 GLN A C 1
ATOM 1081 O O . GLN A 1 131 ? -2.470 -3.679 -17.028 1.00 90.12 131 GLN A O 1
ATOM 1086 N N . ASN A 1 132 ? -0.314 -3.551 -17.636 1.00 91.81 132 ASN A N 1
ATOM 1087 C CA . ASN A 1 132 ? -0.577 -3.475 -19.072 1.00 91.81 132 ASN A CA 1
ATOM 1088 C C . ASN A 1 132 ? -0.720 -4.853 -19.728 1.00 91.81 132 ASN A C 1
ATOM 1090 O O . ASN A 1 132 ? -1.439 -4.970 -20.713 1.00 91.81 132 ASN A O 1
ATOM 1094 N N . LYS A 1 133 ? -0.118 -5.905 -19.158 1.00 88.50 133 LYS A N 1
ATOM 1095 C CA . LYS A 1 133 ? -0.106 -7.275 -19.700 1.00 88.50 133 LYS A CA 1
ATOM 1096 C C . LYS A 1 133 ? -1.496 -7.841 -20.012 1.00 88.50 133 LYS A C 1
ATOM 1098 O O . LYS A 1 133 ? -1.616 -8.720 -20.857 1.00 88.50 133 LYS A O 1
ATOM 1103 N N . TYR A 1 134 ? -2.535 -7.353 -19.337 1.00 81.00 134 TYR A N 1
ATOM 1104 C CA . TYR A 1 134 ? -3.916 -7.807 -19.515 1.00 81.00 134 TYR A CA 1
ATOM 1105 C C . TYR A 1 134 ? -4.848 -6.735 -20.095 1.00 81.00 134 TYR A C 1
ATOM 1107 O O . TYR A 1 134 ? -6.060 -6.934 -20.085 1.00 81.00 134 TYR A O 1
ATOM 1115 N N . LYS A 1 135 ? -4.318 -5.598 -20.571 1.00 80.44 135 LYS A N 1
ATOM 1116 C CA . LYS A 1 135 ? -5.143 -4.532 -21.164 1.00 80.44 135 LYS A CA 1
ATOM 1117 C C . LYS A 1 135 ? -5.604 -4.847 -22.583 1.00 80.44 135 LYS A C 1
ATOM 1119 O O . LYS A 1 135 ? -6.707 -4.454 -22.929 1.00 80.44 135 LYS A O 1
ATOM 1124 N N . ASP A 1 136 ? -4.814 -5.598 -23.345 1.00 78.19 136 ASP A N 1
ATOM 1125 C CA . ASP A 1 136 ? -5.123 -5.945 -24.742 1.00 78.19 136 ASP A CA 1
ATOM 1126 C C . ASP A 1 136 ? -5.996 -7.207 -24.875 1.00 78.19 136 ASP A C 1
ATOM 1128 O O . ASP A 1 136 ? -6.066 -7.824 -25.936 1.00 78.19 136 ASP A O 1
ATOM 1132 N N . VAL A 1 137 ? -6.638 -7.645 -23.789 1.00 82.38 137 VAL A N 1
ATOM 1133 C CA . VAL A 1 137 ? -7.605 -8.742 -23.867 1.00 82.38 137 VAL A CA 1
ATOM 1134 C C . VAL A 1 137 ? -8.865 -8.198 -24.529 1.00 82.38 137 VAL A C 1
ATOM 1136 O O . VAL A 1 137 ? -9.400 -7.190 -24.073 1.00 82.38 137 VAL A O 1
ATOM 1139 N N . ASP A 1 138 ? -9.330 -8.875 -25.580 1.00 91.38 138 ASP A N 1
ATOM 1140 C CA . ASP A 1 138 ? -10.593 -8.546 -26.239 1.00 91.38 138 ASP A CA 1
ATOM 1141 C C . ASP A 1 138 ? -11.730 -8.441 -25.212 1.00 91.38 138 ASP A C 1
ATOM 1143 O O . ASP A 1 138 ? -11.825 -9.250 -24.280 1.00 91.38 138 ASP A O 1
ATOM 1147 N N . GLU A 1 139 ? -12.584 -7.434 -25.383 1.00 90.19 139 GLU A N 1
ATOM 1148 C CA . GLU A 1 139 ? -13.651 -7.105 -24.438 1.00 90.19 139 GLU A CA 1
ATOM 1149 C C . GLU A 1 139 ? -14.585 -8.306 -24.240 1.00 90.19 139 GLU A C 1
ATOM 1151 O O . GLU A 1 139 ? -14.928 -8.638 -23.108 1.00 90.19 139 GLU A O 1
ATOM 1156 N N . SER A 1 140 ? -14.862 -9.052 -25.316 1.00 92.69 140 SER A N 1
ATOM 1157 C CA . SER A 1 140 ? -15.689 -10.264 -25.275 1.00 92.69 140 SER A CA 1
ATOM 1158 C C . SER A 1 140 ? -15.123 -11.342 -24.334 1.00 92.69 140 SER A C 1
ATOM 1160 O O . SER A 1 140 ? -15.833 -11.899 -23.497 1.00 92.69 140 SER A O 1
ATOM 1162 N N . ILE A 1 141 ? -13.809 -11.590 -24.399 1.00 92.25 141 ILE A N 1
ATOM 1163 C CA . ILE A 1 141 ? -13.111 -12.571 -23.555 1.00 92.25 141 ILE A CA 1
ATOM 1164 C C . ILE A 1 141 ? -13.069 -12.088 -22.102 1.00 92.25 141 ILE A C 1
ATOM 1166 O O . ILE A 1 141 ? -13.093 -12.892 -21.162 1.00 92.25 141 ILE A O 1
ATOM 1170 N N . ARG A 1 142 ? -12.955 -10.772 -21.896 1.00 90.56 142 ARG A N 1
ATOM 1171 C CA . ARG A 1 142 ? -12.970 -10.171 -20.563 1.00 90.56 142 ARG A CA 1
ATOM 1172 C C . ARG A 1 142 ? -14.334 -10.355 -19.904 1.00 90.56 142 ARG A C 1
ATOM 1174 O O . ARG A 1 142 ? -14.373 -10.825 -18.767 1.00 90.56 142 ARG A O 1
ATOM 1181 N N . GLU A 1 143 ? -15.413 -10.040 -20.614 1.00 93.44 143 GLU A N 1
ATOM 1182 C CA . GLU A 1 143 ? -16.791 -10.223 -20.152 1.00 93.44 143 GLU A CA 1
ATOM 1183 C C . GLU A 1 143 ? -17.078 -11.692 -19.824 1.00 93.44 143 GLU A C 1
ATOM 1185 O O . GLU A 1 143 ? -17.505 -11.984 -18.708 1.00 93.44 143 GLU A O 1
ATOM 1190 N N . GLU A 1 144 ? -16.706 -12.633 -20.702 1.00 95.44 144 GLU A N 1
ATOM 1191 C CA . GLU A 1 144 ? -16.886 -14.072 -20.452 1.00 95.44 144 GLU A CA 1
ATOM 1192 C C . GLU A 1 144 ? -16.176 -14.522 -19.160 1.00 95.44 144 GLU A C 1
ATOM 1194 O O . GLU A 1 144 ? -16.725 -15.267 -18.342 1.00 95.44 144 GLU A O 1
ATOM 1199 N N . LYS A 1 145 ? -14.945 -14.049 -18.922 1.00 93.44 145 LYS A N 1
ATOM 1200 C CA . LYS A 1 145 ? -14.199 -14.366 -17.693 1.00 93.44 145 LYS A CA 1
ATOM 1201 C C . LYS A 1 145 ? -14.831 -13.745 -16.453 1.00 93.44 145 LYS A C 1
ATOM 1203 O O . LYS A 1 145 ? -14.816 -14.387 -15.401 1.00 93.44 145 LYS A O 1
ATOM 1208 N N . ILE A 1 146 ? -15.353 -12.523 -16.561 1.00 92.69 146 ILE A N 1
ATOM 1209 C CA . ILE A 1 146 ? -16.063 -11.847 -15.471 1.00 92.69 146 ILE A CA 1
ATOM 1210 C C . ILE A 1 146 ? -17.337 -12.622 -15.136 1.00 92.69 146 ILE A C 1
ATOM 1212 O O . ILE A 1 146 ? -17.529 -12.973 -13.975 1.00 92.69 146 ILE A O 1
ATOM 1216 N N . GLU A 1 147 ? -18.158 -12.970 -16.127 1.00 94.38 147 GLU A N 1
ATOM 1217 C CA . GLU A 1 147 ? -19.369 -13.770 -15.925 1.00 94.38 147 GLU A CA 1
ATOM 1218 C C . GLU A 1 147 ? -19.051 -15.138 -15.326 1.00 94.38 147 GLU A C 1
ATOM 1220 O O . GLU A 1 147 ? -19.700 -15.571 -14.373 1.00 94.38 147 GLU A O 1
ATOM 1225 N N . LYS A 1 148 ? -17.994 -15.799 -15.806 1.00 94.69 148 LYS A N 1
ATOM 1226 C CA . LYS A 1 148 ? -17.534 -17.072 -15.249 1.00 94.69 148 LYS A CA 1
ATOM 1227 C C . LYS A 1 148 ? -17.088 -16.936 -13.794 1.00 94.69 148 LYS A C 1
ATOM 1229 O O . LYS A 1 148 ? -17.420 -17.796 -12.980 1.00 94.69 148 LYS A O 1
ATOM 1234 N N . ALA A 1 149 ? -16.356 -15.874 -13.452 1.00 94.12 149 ALA A N 1
ATOM 1235 C CA . ALA A 1 149 ? -15.928 -15.606 -12.082 1.00 94.12 149 ALA A CA 1
ATOM 1236 C C . ALA A 1 149 ? -17.125 -15.295 -11.170 1.00 94.12 149 ALA A C 1
ATOM 1238 O O . ALA A 1 149 ? -17.245 -15.888 -10.098 1.00 94.12 149 ALA A O 1
ATOM 1239 N N . LEU A 1 150 ? -18.049 -14.440 -11.614 1.00 92.00 150 LEU A N 1
ATOM 1240 C CA . LEU A 1 150 ? -19.288 -14.128 -10.895 1.00 92.00 150 LEU A CA 1
ATOM 1241 C C . LEU A 1 150 ? -20.180 -15.365 -10.735 1.00 92.00 150 LEU A C 1
ATOM 1243 O O . LEU A 1 150 ? -20.767 -15.567 -9.677 1.00 92.00 150 LEU A O 1
ATOM 1247 N N . GLY A 1 151 ? -20.201 -16.256 -11.727 1.00 89.25 151 GLY A N 1
ATOM 1248 C CA . GLY A 1 151 ? -20.914 -17.529 -11.674 1.00 89.25 151 GLY A CA 1
ATOM 1249 C C . GLY A 1 151 ? -20.380 -18.512 -10.626 1.00 89.25 151 GLY A C 1
ATOM 1250 O O . GLY A 1 151 ? -21.111 -19.432 -10.248 1.00 89.25 151 GLY A O 1
ATOM 1251 N N . VAL A 1 152 ? -19.144 -18.326 -10.139 1.00 93.00 152 VAL A N 1
ATOM 1252 C CA . VAL A 1 152 ? -18.579 -19.050 -8.981 1.00 93.00 152 VAL A CA 1
ATOM 1253 C C . VAL A 1 152 ? -19.009 -18.398 -7.665 1.00 93.00 152 VAL A C 1
ATOM 1255 O O . VAL A 1 152 ? -19.238 -19.095 -6.675 1.00 93.00 152 VAL A O 1
ATOM 1258 N N . VAL A 1 153 ? -19.186 -17.074 -7.648 1.00 91.50 153 VAL A N 1
ATOM 1259 C CA . VAL A 1 153 ? -19.697 -16.313 -6.498 1.00 91.50 153 VAL A CA 1
ATOM 1260 C C . VAL A 1 153 ? -21.221 -16.491 -6.389 1.00 91.50 153 VAL A C 1
ATOM 1262 O O . VAL A 1 153 ? -21.990 -15.542 -6.403 1.00 91.50 153 VAL A O 1
ATOM 1265 N N . ARG A 1 154 ? -21.700 -17.731 -6.233 1.00 73.56 154 ARG A N 1
ATOM 1266 C CA . ARG A 1 154 ? -23.131 -18.037 -6.010 1.00 73.56 154 ARG A CA 1
ATOM 1267 C C . ARG A 1 154 ? -23.581 -17.834 -4.564 1.00 73.56 154 ARG A C 1
ATOM 1269 O O . ARG A 1 154 ? -24.519 -18.483 -4.107 1.00 73.56 154 ARG A O 1
ATOM 1276 N N . LYS A 1 155 ? -22.886 -16.994 -3.800 1.00 79.62 155 LYS A N 1
ATOM 1277 C CA . LYS A 1 155 ? -23.316 -16.669 -2.440 1.00 79.62 155 LYS A CA 1
ATOM 1278 C C . LYS A 1 155 ? -24.335 -15.543 -2.519 1.00 79.62 155 LYS A C 1
ATOM 1280 O O . LYS A 1 155 ? -23.983 -14.375 -2.411 1.00 79.62 155 LYS A O 1
ATOM 1285 N N . CYS A 1 156 ? -25.594 -15.911 -2.719 1.00 80.38 156 CYS A N 1
ATOM 1286 C CA . CYS A 1 156 ? -26.700 -15.044 -2.340 1.00 80.38 156 CYS A CA 1
ATOM 1287 C C . CYS A 1 156 ? -26.755 -14.990 -0.809 1.00 80.38 156 CYS A C 1
ATOM 1289 O O . CYS A 1 156 ? -26.497 -15.998 -0.144 1.00 80.38 156 CYS A O 1
ATOM 1291 N N . ALA A 1 157 ? -27.063 -13.819 -0.254 1.00 83.38 157 ALA A N 1
ATOM 1292 C CA . ALA A 1 157 ? -27.420 -13.727 1.153 1.00 83.38 157 ALA A CA 1
ATOM 1293 C C . ALA A 1 157 ? -28.639 -14.629 1.399 1.00 83.3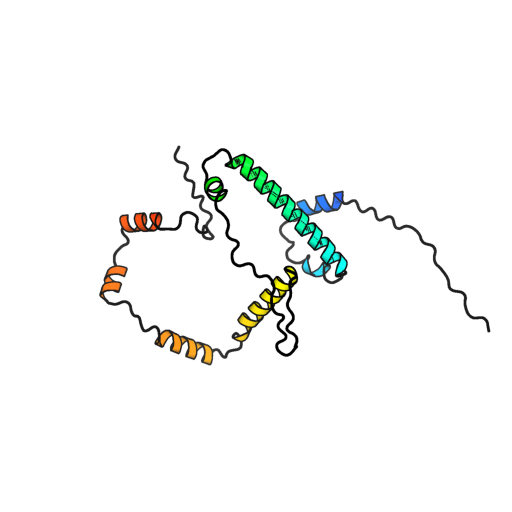8 157 ALA A C 1
ATOM 1295 O O . ALA A 1 157 ? -29.578 -14.628 0.600 1.00 83.38 157 ALA A O 1
ATOM 1296 N N . MET A 1 158 ? -28.596 -15.437 2.459 1.00 90.06 158 MET A N 1
ATOM 1297 C CA . MET A 1 158 ? -29.760 -16.224 2.875 1.00 90.06 158 MET A CA 1
ATOM 1298 C C . MET A 1 158 ? -30.900 -15.281 3.270 1.00 90.06 158 MET A C 1
ATOM 1300 O O . MET A 1 158 ? -30.641 -14.158 3.699 1.00 90.06 158 MET A O 1
ATOM 1304 N N . ASP A 1 159 ? -32.150 -15.739 3.191 1.00 93.00 159 ASP A N 1
ATOM 1305 C CA . ASP A 1 159 ? -33.313 -14.911 3.548 1.00 93.00 159 ASP A CA 1
ATOM 1306 C C . ASP A 1 159 ? -33.202 -14.332 4.968 1.00 93.00 159 ASP A C 1
ATOM 1308 O O . ASP A 1 159 ? -33.518 -13.166 5.181 1.00 93.00 159 ASP A O 1
ATOM 1312 N N . SER A 1 160 ? -32.630 -15.091 5.910 1.00 91.88 160 SER A N 1
ATOM 1313 C CA . SER A 1 160 ? -32.329 -14.616 7.268 1.00 91.88 160 SER A CA 1
ATOM 1314 C C . SER A 1 160 ? -31.314 -13.468 7.301 1.00 91.88 160 SER A C 1
ATOM 1316 O O . SER A 1 160 ? -31.472 -12.518 8.058 1.00 91.88 160 SER A O 1
ATOM 1318 N N . GLN A 1 161 ? -30.286 -13.516 6.450 1.00 91.81 161 GLN A N 1
ATOM 1319 C CA . GLN A 1 161 ? -29.295 -12.444 6.334 1.00 91.81 161 GLN A CA 1
ATOM 1320 C C . GLN A 1 161 ? -29.886 -11.211 5.649 1.00 91.81 161 GLN A C 1
ATOM 1322 O O . GLN A 1 161 ? -29.528 -10.094 6.005 1.00 91.81 161 GLN A O 1
ATOM 1327 N N . ASN A 1 162 ? -30.786 -11.395 4.680 1.00 93.69 162 ASN A N 1
ATOM 1328 C CA . ASN A 1 162 ? -31.505 -10.285 4.054 1.00 93.69 162 ASN A CA 1
ATOM 1329 C C . ASN A 1 162 ? -32.456 -9.604 5.040 1.00 93.69 162 ASN A C 1
ATOM 1331 O O . ASN A 1 162 ? -32.544 -8.379 5.042 1.00 93.69 162 ASN A O 1
ATOM 1335 N N . GLU A 1 163 ? -33.131 -10.377 5.895 1.00 95.50 163 GLU A N 1
ATOM 1336 C CA . GLU A 1 163 ? -33.949 -9.830 6.977 1.00 95.50 163 GLU A CA 1
ATOM 1337 C C . GLU A 1 163 ? -33.092 -9.012 7.952 1.00 95.50 163 GLU A C 1
ATOM 1339 O O . GLU A 1 163 ? -33.470 -7.900 8.312 1.00 95.50 163 GLU A O 1
ATOM 1344 N N . ASP A 1 164 ? -31.903 -9.505 8.313 1.00 94.12 164 ASP A N 1
ATOM 1345 C CA . ASP A 1 164 ? -30.954 -8.768 9.152 1.00 94.12 164 ASP A CA 1
ATOM 1346 C C . ASP A 1 164 ? -30.426 -7.490 8.478 1.00 94.12 164 ASP A C 1
ATOM 1348 O O . ASP A 1 164 ? -30.382 -6.440 9.114 1.00 94.12 164 ASP A O 1
ATOM 1352 N N . LEU A 1 165 ? -30.076 -7.545 7.187 1.00 91.31 165 LEU A N 1
ATOM 1353 C CA . LEU A 1 165 ? -29.615 -6.384 6.411 1.00 91.31 165 LEU A CA 1
ATOM 1354 C C . LEU A 1 165 ? -30.717 -5.338 6.180 1.00 91.31 165 LEU A C 1
ATOM 1356 O O . LEU A 1 165 ? -30.410 -4.168 5.955 1.00 91.31 165 LEU A O 1
ATOM 1360 N N . GLY A 1 166 ? -31.986 -5.750 6.213 1.00 93.25 166 GLY A N 1
ATOM 1361 C CA . GLY A 1 166 ? -33.141 -4.862 6.082 1.00 93.25 166 GLY A CA 1
ATOM 1362 C C . GLY A 1 166 ? -33.503 -4.114 7.368 1.00 93.25 166 GLY A C 1
ATOM 1363 O O . GLY A 1 166 ? -34.314 -3.185 7.319 1.00 93.25 166 GLY A O 1
ATOM 1364 N N . LYS A 1 167 ? -32.929 -4.491 8.518 1.00 96.38 167 LYS A N 1
ATOM 1365 C CA . LYS A 1 167 ? -33.196 -3.815 9.793 1.00 96.38 167 LYS A CA 1
ATOM 1366 C C . LYS A 1 167 ? -32.618 -2.394 9.773 1.00 96.38 167 LYS A C 1
ATOM 1368 O O . LYS A 1 167 ? -31.517 -2.177 9.265 1.00 96.38 167 LYS A O 1
ATOM 1373 N N . PRO A 1 168 ? -33.336 -1.402 10.328 1.00 96.44 168 PRO A N 1
ATOM 1374 C CA . PRO A 1 168 ? -32.788 -0.062 10.470 1.00 96.44 168 PRO A CA 1
ATOM 1375 C C . PRO A 1 168 ? -31.587 -0.092 11.422 1.00 96.44 168 PRO A C 1
ATOM 1377 O O . PRO A 1 168 ? -31.642 -0.728 12.472 1.00 96.44 168 PRO A O 1
ATOM 1380 N N . ILE A 1 169 ? -30.525 0.633 11.066 1.00 96.06 169 ILE A N 1
ATOM 1381 C CA . ILE A 1 169 ? -29.314 0.741 11.888 1.00 96.06 169 ILE A CA 1
ATOM 1382 C C . ILE A 1 169 ? -29.668 1.412 13.220 1.00 96.06 169 ILE A C 1
ATOM 1384 O O . ILE A 1 169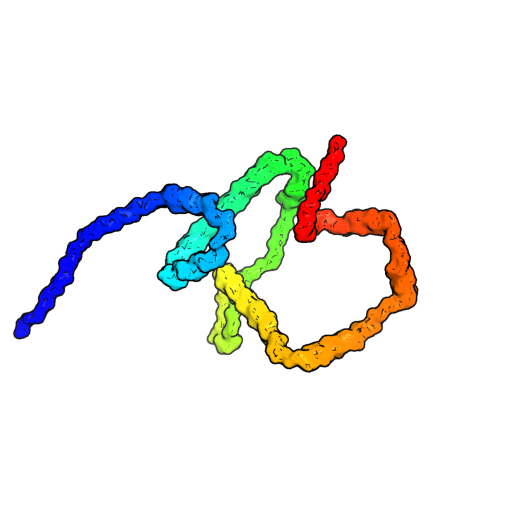 ? -30.192 2.530 13.248 1.00 96.06 169 ILE A O 1
ATOM 1388 N N . THR A 1 170 ? -29.356 0.742 14.326 1.00 97.25 170 THR A N 1
ATOM 1389 C CA . THR A 1 170 ? -29.639 1.236 15.680 1.00 97.25 170 THR A CA 1
ATOM 1390 C C . THR A 1 170 ? -28.538 2.167 16.193 1.00 97.25 170 THR A C 1
ATOM 1392 O O . THR A 1 170 ? -27.388 2.136 15.747 1.00 97.25 170 THR A O 1
ATOM 1395 N N . GLN A 1 171 ? -28.867 3.022 17.168 1.00 96.00 171 GLN A N 1
ATOM 1396 C CA . GLN A 1 171 ? -27.880 3.935 17.752 1.00 96.00 171 GLN A CA 1
ATOM 1397 C C . GLN A 1 171 ? -26.775 3.166 18.496 1.00 96.00 171 GLN A C 1
ATOM 1399 O O . GLN A 1 171 ? -25.620 3.597 18.523 1.00 96.00 171 GLN A O 1
ATOM 1404 N N . GLU A 1 172 ? -27.119 2.027 19.089 1.00 95.88 172 GLU A N 1
ATOM 1405 C CA . GLU A 1 172 ? -26.205 1.123 19.776 1.00 95.88 172 GLU A CA 1
ATOM 1406 C C . GLU A 1 172 ? -25.178 0.532 18.808 1.00 95.88 172 GLU A C 1
ATOM 1408 O O . GLU A 1 172 ? -23.984 0.568 19.105 1.00 95.88 172 GLU A O 1
ATOM 1413 N N . GLU A 1 173 ? -25.614 0.072 17.632 1.00 95.12 173 GLU A N 1
ATOM 1414 C CA . GLU A 1 173 ? -24.729 -0.425 16.573 1.00 95.12 173 GLU A CA 1
ATOM 1415 C C . GLU A 1 173 ? -23.796 0.667 16.058 1.00 95.12 173 GLU A C 1
ATOM 1417 O O . GLU A 1 173 ? -22.608 0.414 15.882 1.00 95.12 173 GLU A O 1
ATOM 1422 N N . ILE A 1 174 ? -24.288 1.900 15.889 1.00 95.19 174 ILE A N 1
ATOM 1423 C CA . ILE A 1 174 ? -23.438 3.038 15.506 1.00 95.19 174 ILE A CA 1
ATOM 1424 C C . ILE A 1 174 ? -22.374 3.290 16.577 1.00 95.19 174 ILE A C 1
ATOM 1426 O O . ILE A 1 174 ? -21.199 3.448 16.253 1.00 95.19 174 ILE A O 1
ATOM 1430 N N . ARG A 1 175 ? -22.749 3.306 17.863 1.00 92.88 175 ARG A N 1
ATOM 1431 C CA . ARG A 1 175 ? -21.790 3.494 18.966 1.00 92.88 175 ARG A CA 1
ATOM 1432 C C . ARG A 1 175 ? -20.764 2.363 19.025 1.00 92.88 175 ARG A C 1
ATOM 1434 O O . ARG A 1 175 ? -19.586 2.642 19.236 1.00 92.88 175 ARG A O 1
ATOM 1441 N N . ALA A 1 176 ? -21.195 1.117 18.837 1.00 93.69 176 ALA A N 1
ATOM 1442 C CA . ALA A 1 176 ? -20.311 -0.043 18.800 1.00 93.69 176 ALA A CA 1
ATOM 1443 C C . ALA A 1 176 ? -19.351 0.032 17.603 1.00 93.69 176 ALA A C 1
ATOM 1445 O O . ALA A 1 176 ? -18.140 -0.025 17.792 1.00 93.69 176 ALA A O 1
ATOM 1446 N N . ALA A 1 177 ? -19.865 0.294 16.400 1.00 91.88 177 ALA A N 1
ATOM 1447 C CA . ALA A 1 177 ? -19.067 0.451 15.188 1.00 91.88 177 ALA A CA 1
ATOM 1448 C C . ALA A 1 177 ? -18.063 1.608 15.294 1.00 91.88 177 ALA A C 1
ATOM 1450 O O . ALA A 1 177 ? -16.925 1.478 14.853 1.00 91.88 177 ALA A O 1
ATOM 1451 N N . LEU A 1 178 ? -18.443 2.730 15.914 1.00 86.88 178 LEU A N 1
ATOM 1452 C CA . LEU A 1 178 ? -17.531 3.847 16.175 1.00 86.88 178 LEU A CA 1
ATOM 1453 C C . LEU A 1 178 ? -16.449 3.493 17.201 1.00 86.88 178 LEU A C 1
ATOM 1455 O O . LEU A 1 178 ? -15.320 3.956 17.068 1.00 86.88 178 LEU A O 1
ATOM 1459 N N . LYS A 1 179 ? -16.777 2.676 18.207 1.00 87.81 179 LYS A N 1
ATOM 1460 C CA . LYS A 1 179 ? -15.819 2.202 19.214 1.00 87.81 179 LYS A CA 1
ATOM 1461 C C . LYS A 1 179 ? -14.828 1.186 18.632 1.00 87.81 179 LYS A C 1
ATOM 1463 O O . LYS A 1 179 ? -13.655 1.221 19.000 1.00 87.81 179 LYS A O 1
ATOM 1468 N N . ASP A 1 180 ? -15.299 0.322 17.735 1.00 86.62 180 ASP A N 1
ATOM 1469 C CA . ASP A 1 180 ? -14.507 -0.728 17.082 1.00 86.62 180 ASP A CA 1
ATOM 1470 C C . ASP A 1 180 ? -13.733 -0.220 15.860 1.00 86.62 180 ASP A C 1
ATOM 1472 O O . ASP A 1 180 ? -12.707 -0.792 15.474 1.00 86.62 180 ASP A O 1
ATOM 1476 N N . SER A 1 181 ? -14.195 0.876 15.252 1.00 83.75 181 SER A N 1
ATOM 1477 C CA . SER A 1 181 ? -13.458 1.573 14.207 1.00 83.75 181 SER A CA 1
ATOM 1478 C C . SER A 1 181 ? -12.072 1.934 14.730 1.00 83.75 181 SER A C 1
ATOM 1480 O O . SER A 1 181 ? -11.907 2.499 15.814 1.00 83.75 181 SER A O 1
ATOM 1482 N N . LYS A 1 182 ? -11.037 1.583 13.963 1.00 78.19 182 LYS A N 1
ATOM 1483 C CA . LYS A 1 182 ? -9.652 1.869 14.341 1.00 78.19 182 LYS A CA 1
ATOM 1484 C C . LYS A 1 182 ? -9.475 3.378 14.478 1.00 78.19 182 LYS A C 1
ATOM 1486 O O . LYS A 1 182 ? -9.312 4.082 13.480 1.00 78.19 182 LYS A O 1
ATOM 1491 N N . ASN A 1 183 ? -9.429 3.851 15.721 1.00 62.94 183 ASN A N 1
ATOM 1492 C CA . ASN A 1 183 ? -9.063 5.221 16.043 1.00 62.94 183 ASN A CA 1
ATOM 1493 C C . ASN A 1 183 ? -7.723 5.548 15.366 1.00 62.94 183 ASN A C 1
ATOM 1495 O O . ASN A 1 183 ? -6.693 4.932 15.648 1.00 62.94 183 ASN A O 1
ATOM 1499 N N . ALA A 1 184 ? -7.763 6.515 14.449 1.00 58.84 184 ALA A N 1
ATOM 1500 C CA . ALA A 1 184 ? -6.650 6.962 13.616 1.00 58.84 184 ALA A CA 1
ATOM 1501 C C . ALA A 1 184 ? -6.185 6.022 12.483 1.00 58.84 184 ALA A C 1
ATOM 1503 O O . ALA A 1 184 ? -5.024 6.112 12.068 1.00 58.84 184 ALA A O 1
ATOM 1504 N N . SER A 1 185 ? -7.068 5.170 11.950 1.00 57.22 185 SER A N 1
ATOM 1505 C CA . SER A 1 185 ? -6.951 4.755 10.544 1.00 57.22 185 SER A CA 1
ATOM 1506 C C . SER A 1 185 ? -7.141 5.986 9.652 1.00 57.22 185 SER A C 1
ATOM 1508 O O . SER A 1 185 ? -7.859 6.902 10.052 1.00 57.22 185 SER A O 1
ATOM 1510 N N . ALA A 1 186 ? -6.442 6.041 8.513 1.00 52.84 186 ALA A N 1
ATOM 1511 C CA . ALA A 1 186 ? -6.357 7.217 7.645 1.00 52.84 186 ALA A CA 1
ATOM 1512 C C . ALA A 1 186 ? -7.713 7.930 7.531 1.00 52.84 186 ALA A C 1
ATOM 1514 O O . ALA A 1 186 ? -8.695 7.311 7.117 1.00 52.84 186 ALA A O 1
ATOM 1515 N N . GLN A 1 187 ? -7.762 9.206 7.935 1.00 59.16 187 GLN A N 1
ATOM 1516 C CA . GLN A 1 187 ? -8.898 10.067 7.626 1.00 59.16 187 GLN A CA 1
ATOM 1517 C C . GLN A 1 187 ? -9.118 9.932 6.119 1.00 59.16 187 GLN A C 1
ATOM 1519 O O . GLN A 1 187 ? -8.187 10.135 5.336 1.00 59.16 187 GLN A O 1
ATOM 1524 N N . GLY A 1 188 ? -10.309 9.482 5.715 1.00 58.66 188 GLY A N 1
ATOM 1525 C CA . GLY A 1 188 ? -10.686 9.533 4.307 1.00 58.66 188 GLY A CA 1
ATOM 1526 C C . GLY A 1 188 ? -10.520 10.965 3.796 1.00 58.66 188 GLY A C 1
ATOM 1527 O O . GLY A 1 188 ? -10.378 11.890 4.587 1.00 58.66 188 GLY A O 1
ATOM 1528 N N . LEU A 1 189 ? -10.567 11.158 2.480 1.00 61.31 189 LEU A N 1
ATOM 1529 C CA . LEU A 1 189 ? -10.342 12.432 1.773 1.00 61.31 189 LEU A CA 1
ATOM 1530 C C . LEU A 1 189 ? -11.089 13.672 2.347 1.00 61.31 189 LEU A C 1
ATOM 1532 O O . LEU A 1 189 ? -10.788 14.799 1.973 1.00 61.31 189 LEU A O 1
ATOM 1536 N N . MET A 1 190 ? -12.043 13.473 3.259 1.00 49.25 190 MET A N 1
ATOM 1537 C CA . MET A 1 190 ? -12.668 14.495 4.095 1.00 49.25 190 MET A CA 1
ATOM 1538 C C . MET A 1 190 ? -11.875 14.680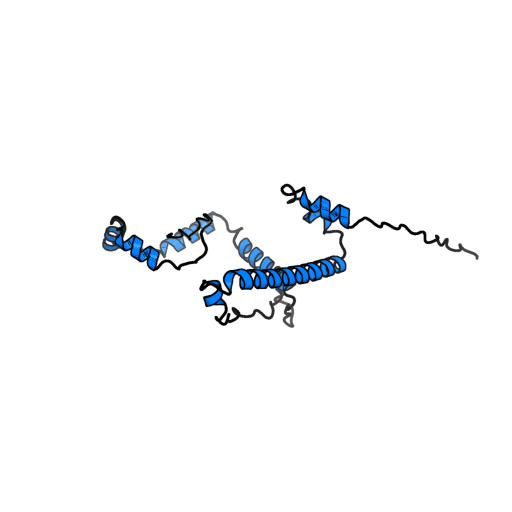 5.406 1.00 49.25 190 MET A C 1
ATOM 1540 O O . MET A 1 190 ? -12.107 13.974 6.390 1.00 49.25 190 MET A O 1
ATOM 1544 N N . GLU A 1 191 ? -10.954 15.647 5.437 1.00 52.34 191 GLU A N 1
ATOM 1545 C CA . GLU A 1 191 ? -10.279 16.102 6.664 1.00 52.34 191 GLU A CA 1
ATOM 1546 C C . GLU A 1 191 ? -11.273 16.824 7.591 1.00 52.34 191 GLU A C 1
ATOM 1548 O O . GLU A 1 191 ? -11.346 18.051 7.637 1.00 52.34 191 GLU A O 1
ATOM 1553 N N . LEU A 1 192 ? -12.065 16.065 8.347 1.00 58.47 192 LEU A N 1
ATOM 1554 C CA . LEU A 1 192 ? -12.774 16.608 9.502 1.00 58.47 192 LEU A CA 1
ATOM 1555 C C . LEU A 1 192 ? -11.872 16.466 10.740 1.00 58.47 192 LEU A C 1
ATOM 1557 O O . LEU A 1 192 ? -11.456 15.348 11.066 1.00 58.47 192 LEU A O 1
ATOM 1561 N N . PRO A 1 193 ? -11.539 17.567 11.440 1.00 54.44 193 PRO A N 1
ATOM 1562 C CA . PRO A 1 193 ? -10.704 17.508 12.632 1.00 54.44 193 PRO A CA 1
ATOM 1563 C C . PRO A 1 193 ? -11.416 16.700 13.723 1.00 54.44 193 PRO A C 1
ATOM 1565 O O . PRO A 1 193 ? -12.480 17.074 14.207 1.00 54.44 193 PRO A O 1
ATOM 1568 N N . THR A 1 194 ? -10.823 15.575 14.129 1.00 58.00 194 THR A N 1
ATOM 1569 C CA . THR A 1 194 ? -11.391 14.661 15.140 1.00 58.00 194 THR A CA 1
ATOM 1570 C C . THR A 1 194 ? -11.234 15.165 16.576 1.00 58.00 194 THR A C 1
ATOM 1572 O O . THR A 1 194 ? -11.630 14.481 17.514 1.00 58.00 194 THR A O 1
ATOM 1575 N N . SER A 1 195 ? -10.639 16.340 16.779 1.00 48.22 195 SER A N 1
ATOM 1576 C CA . SER A 1 195 ? -10.547 16.982 18.087 1.00 48.22 195 SER A CA 1
ATOM 1577 C C . SER A 1 195 ? -11.697 17.972 18.265 1.00 48.22 195 SER A C 1
ATOM 1579 O O . SER A 1 195 ? -11.515 19.179 18.114 1.00 48.22 195 SER A O 1
ATOM 1581 N N . PHE A 1 196 ? -12.881 17.477 18.625 1.00 50.34 196 PHE A N 1
ATOM 1582 C CA . PHE A 1 196 ? -13.791 18.297 19.420 1.00 50.34 196 PHE A CA 1
ATOM 1583 C C . PHE A 1 196 ? -13.195 18.347 20.826 1.00 50.34 196 PHE A C 1
ATOM 1585 O O . PHE A 1 196 ? -13.336 17.408 21.606 1.00 50.34 196 PHE A O 1
ATOM 1592 N N . GLY A 1 197 ? -12.425 19.400 21.104 1.00 42.81 197 GLY A N 1
ATOM 1593 C CA . GLY A 1 197 ? -11.994 19.704 22.460 1.00 42.81 197 GLY A CA 1
ATOM 1594 C C . GLY A 1 197 ? -13.235 19.969 23.301 1.00 42.81 197 GLY A C 1
ATOM 1595 O O . GLY A 1 197 ? -13.931 20.956 23.068 1.00 42.81 197 GLY A O 1
ATOM 1596 N N . SER A 1 198 ? -13.536 19.070 24.236 1.00 46.19 198 SER A N 1
ATOM 1597 C CA . SER A 1 198 ? -14.400 19.430 25.355 1.00 46.19 198 SER A CA 1
ATOM 1598 C C . SER A 1 198 ? -13.685 20.524 26.160 1.00 46.19 198 SER A C 1
ATOM 1600 O O . SER A 1 198 ? -12.491 20.353 26.426 1.00 46.19 198 SER A O 1
ATOM 1602 N N . PRO A 1 199 ? -14.363 21.639 26.484 1.00 49.06 199 PRO A N 1
ATOM 1603 C CA . PRO A 1 199 ? -13.824 22.674 27.363 1.00 49.06 199 PRO A CA 1
ATOM 1604 C C . PRO A 1 199 ? -13.573 22.159 28.785 1.00 49.06 199 PRO A C 1
ATOM 1606 O O . PRO A 1 199 ? -14.256 21.192 29.201 1.00 49.06 199 PRO A O 1
#

Radius of gyration: 30.07 Å; chains: 1; bounding box: 90×56×74 Å

pLDDT: mean 76.31, std 18.69, range [37.19, 97.25]

Foldseek 3Di:
DDDDDDDDDDDDDPPPPPPPVVVVVVVPPDPDPPPPPPVVPCPPDDPVVVVVVVVVVVVVVVVVVVVVVVVCCVVPVVPPDPCVVCVPDPPPPDDDPQWDWAPPPPDPPTDTDRPVVVVVVRVVVVVVCVVVVCVPPPPVVVVVVVVVVVVVVPDDPDPVRVVVVPDDDDPVNVVVCVVPPPDPDDDPVDPDPPDPDDD

Sequence (199 aa):
MHALVIQNFPSDRFSVAMNLDVLSKLQFCLRPFAIGVKDLVLDEVSDEQKEIFFNLSQRKNSSDKRDNIKIKNRIDGETMCKYWTQFGKSATPWDLIYAIKKDNPEQQPLRYENNSHRMAELARNYHKDLQNKYKDVDESIREEKIEKALGVVRKCAMDSQNEDLGKPITQEEIRAALKDSKNASAQGLMELPTSFGSP